Protein AF-A0A2T6ZNY3-F1 (afdb_monomer_lite)

Sequence (206 aa):
MSTTGPEKNHREQTNKSTMENLADSHSFLLPEEFFESFHQGKFTSSTRVTYFPEDNDPSNPVITTGVFLRLSTDNSGEPEPLMLIQFVRPKVWRIRFDPNSTDPDDYDDYNSRTIISDTLTNLRDILDKVEGIRWETEFIVGSEKDQFYTIRSVLYDNDGESQKRTTISELLIYKEFFKIQVLLISDNTTTFSLSFRVFAASKSLE

Foldseek 3Di:
DDDDDDDDDPPPPPVVPPPPPPPPPDPDDDPVNVVVCVVVVVFFFQFFKAFDVVLQPPVAPQNQFWGKIFRHTPPPPDQTWIKIWGALDQVRIDIDTDRPHRHSVVDHQADPPPVQHRGSSVVSVVVCVVVVWDKGKDWAPDDPPDQWTKIWIWTFDPPPPDRDIDTQKMWTAGGGQTKIWIFGDDPPDDTDTDIDGDTDDDDPDD

pLDDT: mean 73.97, std 20.85, range [31.36, 97.19]

Organism: Tuber borchii (NCBI:txid42251)

Secondary structure (DSSP, 8-state):
----PPP--SSSSSSSSSSSS---S--PPPHHHHHHHHHTT------EEE--GGG--TTSGGGGGEEEEEEE-S-TTSPPPEEEEEEEETTEEEEEE-TT--SGGG---B-S-TTT-SBHHHHHHHHHHHHT-EEEEEEE---TT-SEEEEEEEEE---TT---EEEEEEEEEESBS--EEEEE--SSS--EEEEE----------

Radius of gyration: 24.49 Å; chains: 1; bounding box: 42×87×66 Å

Structure (mmCIF, N/CA/C/O backbone):
data_AF-A0A2T6ZNY3-F1
#
_entry.id   AF-A0A2T6ZNY3-F1
#
loop_
_atom_site.group_PDB
_atom_site.id
_atom_site.type_symbol
_atom_site.label_atom_id
_atom_site.label_alt_id
_atom_site.label_comp_id
_atom_site.label_asym_id
_atom_site.label_entity_id
_atom_site.label_seq_id
_atom_site.pdbx_PDB_ins_code
_atom_site.Cartn_x
_atom_site.Cartn_y
_atom_site.Cartn_z
_atom_site.occupancy
_atom_site.B_iso_or_equiv
_atom_site.auth_seq_id
_atom_site.auth_comp_id
_atom_site.auth_asym_id
_atom_site.auth_atom_id
_atom_site.pdbx_PDB_model_num
ATOM 1 N N . MET A 1 1 ? 5.798 -74.449 -42.031 1.00 35.94 1 MET A N 1
ATOM 2 C CA . MET A 1 1 ? 6.602 -73.249 -41.713 1.00 35.94 1 MET A CA 1
ATOM 3 C C . MET A 1 1 ? 5.841 -72.071 -42.301 1.00 35.94 1 MET A C 1
ATOM 5 O O . MET A 1 1 ? 5.697 -72.036 -43.510 1.00 35.94 1 MET A O 1
ATOM 9 N N . SER A 1 2 ? 4.991 -71.425 -41.494 1.00 33.41 2 SER A N 1
ATOM 10 C CA . SER A 1 2 ? 5.275 -70.153 -40.782 1.00 33.41 2 SER A CA 1
ATOM 11 C C . SER A 1 2 ? 5.274 -68.963 -41.752 1.00 33.41 2 SER A C 1
ATOM 13 O O . SER A 1 2 ? 5.944 -69.041 -42.767 1.00 33.41 2 SER A O 1
ATOM 15 N N . THR A 1 3 ? 4.586 -67.839 -41.548 1.00 34.41 3 THR A N 1
ATOM 16 C CA . THR A 1 3 ? 3.855 -67.295 -40.389 1.00 34.41 3 THR A CA 1
ATOM 17 C C . THR A 1 3 ? 3.106 -66.037 -40.862 1.00 34.41 3 THR A C 1
ATOM 19 O O . THR A 1 3 ? 3.643 -65.280 -41.662 1.00 34.41 3 THR A O 1
ATOM 22 N N . THR A 1 4 ? 1.884 -65.847 -40.355 1.00 38.56 4 THR A N 1
ATOM 23 C CA . THR A 1 4 ? 1.266 -64.581 -39.892 1.00 38.56 4 THR A CA 1
ATOM 24 C C . THR A 1 4 ? 1.871 -63.239 -40.338 1.00 38.56 4 THR A C 1
ATOM 26 O O . THR A 1 4 ? 2.987 -62.897 -39.950 1.00 38.56 4 THR A O 1
ATOM 29 N N . GLY A 1 5 ? 1.064 -62.422 -41.025 1.00 37.41 5 GLY A N 1
ATOM 30 C CA . GLY A 1 5 ? 1.285 -60.977 -41.164 1.00 37.41 5 GLY A CA 1
ATOM 31 C C . GLY A 1 5 ? 0.810 -60.206 -39.920 1.00 37.41 5 GLY A C 1
ATOM 32 O O . GLY A 1 5 ? -0.160 -60.639 -39.292 1.00 37.41 5 GLY A O 1
ATOM 33 N N . PRO A 1 6 ? 1.454 -59.085 -39.542 1.00 44.06 6 PRO A N 1
ATOM 34 C CA . PRO A 1 6 ? 0.988 -58.263 -38.440 1.00 44.06 6 PRO A CA 1
ATOM 35 C C . PRO A 1 6 ? 0.138 -57.084 -38.930 1.00 44.06 6 PRO A C 1
ATOM 37 O O . PRO A 1 6 ? 0.588 -56.183 -39.634 1.00 44.06 6 PRO A O 1
ATOM 40 N N . GLU A 1 7 ? -1.106 -57.110 -38.472 1.00 40.94 7 GLU A N 1
ATOM 41 C CA . GLU A 1 7 ? -1.894 -55.965 -38.023 1.00 40.94 7 GLU A CA 1
ATOM 42 C C . GLU A 1 7 ? -1.097 -55.149 -36.982 1.00 40.94 7 GLU A C 1
ATOM 44 O O . GLU A 1 7 ? -0.566 -55.758 -36.049 1.00 40.94 7 GLU A O 1
ATOM 49 N N . LYS A 1 8 ? -1.038 -53.809 -37.114 1.00 39.19 8 LYS A N 1
ATOM 50 C CA . LYS A 1 8 ? -1.108 -52.783 -36.036 1.00 39.19 8 LYS A CA 1
ATOM 51 C C . LYS A 1 8 ? -0.499 -51.430 -36.453 1.00 39.19 8 LYS A C 1
ATOM 53 O O . LYS A 1 8 ? 0.440 -51.375 -37.234 1.00 39.19 8 LYS A O 1
ATOM 58 N N . ASN A 1 9 ? -1.017 -50.369 -35.823 1.00 39.41 9 ASN A N 1
ATOM 59 C CA . ASN A 1 9 ? -0.476 -48.998 -35.708 1.00 39.41 9 ASN A CA 1
ATOM 60 C C . ASN A 1 9 ? -1.007 -47.897 -36.644 1.00 39.41 9 ASN A C 1
ATOM 62 O O . ASN A 1 9 ? -0.250 -47.073 -37.146 1.00 39.41 9 ASN A O 1
ATOM 66 N N . HIS A 1 10 ? -2.334 -47.773 -36.754 1.00 39.31 10 HIS A N 1
ATOM 67 C CA . HIS A 1 10 ? -2.970 -46.526 -37.222 1.00 39.31 10 HIS A CA 1
ATOM 68 C C . HIS A 1 10 ? -3.878 -45.837 -36.190 1.00 39.31 10 HIS A C 1
ATOM 70 O O . HIS A 1 10 ? -4.653 -44.952 -36.536 1.00 39.31 10 HIS A O 1
ATOM 76 N N . ARG A 1 11 ? -3.765 -46.194 -34.902 1.00 40.34 11 ARG A N 1
ATOM 77 C CA . ARG A 1 11 ? -4.626 -45.643 -33.836 1.00 40.34 11 ARG A CA 1
ATOM 78 C C . ARG A 1 11 ? -3.893 -44.975 -32.666 1.00 40.34 11 ARG A C 1
ATOM 80 O O . ARG A 1 11 ? -4.538 -44.604 -31.696 1.00 40.34 11 ARG A O 1
ATOM 87 N N . GLU A 1 12 ? -2.575 -44.788 -32.766 1.00 35.62 12 GLU A N 1
ATOM 88 C CA . GLU A 1 12 ? -1.745 -44.185 -31.702 1.00 35.62 12 GLU A CA 1
ATOM 89 C C . GLU A 1 12 ? -1.181 -42.793 -32.034 1.00 35.62 12 GLU A C 1
ATOM 91 O O . GLU A 1 12 ? -0.568 -42.162 -31.179 1.00 35.62 12 GLU A O 1
ATOM 96 N N . GLN A 1 13 ? -1.414 -42.263 -33.239 1.00 34.31 13 GLN A N 1
ATOM 97 C CA . GLN A 1 13 ? -0.938 -40.919 -33.608 1.00 34.31 13 GLN A CA 1
ATOM 98 C C . GLN A 1 13 ? -1.968 -39.804 -33.387 1.00 34.31 13 GLN A C 1
ATOM 100 O O . GLN A 1 13 ? -1.603 -38.635 -33.383 1.00 34.31 13 GLN A O 1
ATOM 105 N N . THR A 1 14 ? -3.235 -40.132 -33.133 1.00 34.44 14 THR A N 1
ATOM 106 C CA . THR A 1 14 ? -4.308 -39.125 -33.044 1.00 34.44 14 THR A CA 1
ATOM 107 C C . THR A 1 14 ? -4.554 -38.583 -31.633 1.00 34.44 14 THR A C 1
ATOM 109 O O . THR A 1 14 ? -5.264 -37.598 -31.494 1.00 34.44 14 THR A O 1
ATOM 112 N N . ASN A 1 15 ? -3.928 -39.158 -30.597 1.00 34.62 15 ASN A N 1
ATOM 113 C CA . ASN A 1 15 ? -4.070 -38.689 -29.207 1.00 34.62 15 ASN A CA 1
ATOM 114 C C . ASN A 1 15 ? -2.842 -37.934 -28.674 1.00 34.62 15 ASN A C 1
ATOM 116 O O . ASN A 1 15 ? -2.859 -37.472 -27.538 1.00 34.62 15 ASN A O 1
ATOM 120 N N . LYS A 1 16 ? -1.778 -37.789 -29.477 1.00 34.66 16 LYS A N 1
ATOM 121 C CA . LYS A 1 16 ? -0.567 -37.045 -29.087 1.00 34.66 16 LYS A CA 1
ATOM 122 C C . LYS A 1 16 ? -0.605 -35.562 -29.483 1.00 34.66 16 LYS A C 1
ATOM 124 O O . LYS A 1 16 ? 0.191 -34.787 -28.982 1.00 34.66 16 LYS A O 1
ATOM 129 N N . SER A 1 17 ? -1.547 -35.174 -30.345 1.00 37.28 17 SER A N 1
ATOM 130 C CA . SER A 1 17 ? -1.644 -33.827 -30.934 1.00 37.28 17 SER A CA 1
ATOM 131 C C . SER A 1 17 ? -2.543 -32.855 -30.153 1.00 37.28 17 SER A C 1
ATOM 133 O O . SER A 1 17 ? -2.672 -31.702 -30.552 1.00 37.28 17 SER A O 1
ATOM 135 N N . THR A 1 18 ? -3.200 -33.289 -29.075 1.00 37.25 18 THR A N 1
ATOM 136 C CA . THR A 1 18 ? -4.206 -32.465 -28.367 1.00 37.25 18 THR A CA 1
ATOM 137 C C . THR A 1 18 ? -3.811 -32.142 -26.922 1.00 37.25 18 THR A C 1
ATOM 139 O O . THR A 1 18 ? -4.627 -31.639 -26.159 1.00 37.25 18 THR A O 1
ATOM 142 N N . MET A 1 19 ? -2.556 -32.400 -26.541 1.00 32.12 19 MET A N 1
ATOM 143 C CA . MET A 1 19 ? -2.005 -32.074 -25.215 1.00 32.12 19 MET A CA 1
ATOM 144 C C . MET A 1 19 ? -0.826 -31.085 -25.266 1.00 32.12 19 MET A C 1
ATOM 146 O O . MET A 1 19 ? -0.117 -30.938 -24.280 1.00 32.12 19 MET A O 1
ATOM 150 N N . GLU A 1 20 ? -0.618 -30.384 -26.385 1.00 38.69 20 GLU A N 1
ATOM 151 C CA . GLU A 1 20 ? 0.463 -29.388 -26.522 1.00 38.69 20 GLU A CA 1
ATOM 152 C C . GLU A 1 20 ? 0.033 -27.933 -26.259 1.00 38.69 20 GLU A C 1
ATOM 154 O O . GLU A 1 20 ? 0.871 -27.047 -26.313 1.00 38.69 20 GLU A O 1
ATOM 159 N N . ASN A 1 21 ? -1.229 -27.655 -25.913 1.00 42.06 21 ASN A N 1
ATOM 160 C CA . ASN A 1 21 ? -1.702 -26.271 -25.703 1.00 42.06 21 ASN A CA 1
ATOM 161 C C . ASN A 1 21 ? -2.446 -26.045 -24.379 1.00 42.06 21 ASN A C 1
ATOM 163 O O . ASN A 1 21 ? -3.340 -25.212 -24.284 1.00 42.06 21 ASN A O 1
ATOM 167 N N . LEU A 1 22 ? -2.053 -26.778 -23.341 1.00 39.84 22 LEU A N 1
ATOM 168 C CA . LEU A 1 22 ? -2.323 -26.410 -21.947 1.00 39.84 22 LEU A CA 1
ATOM 169 C C . LEU A 1 22 ? -0.988 -26.259 -21.210 1.00 39.84 22 LEU A C 1
ATOM 171 O O . LEU A 1 22 ? -0.820 -26.743 -20.094 1.00 39.84 22 LEU A O 1
ATOM 175 N N . ALA A 1 23 ? -0.007 -25.636 -21.871 1.00 41.78 23 ALA A N 1
ATOM 176 C CA . ALA A 1 23 ? 1.139 -25.098 -21.163 1.00 41.78 23 ALA A CA 1
ATOM 177 C C . ALA A 1 23 ? 0.587 -24.028 -20.222 1.00 41.78 23 ALA A C 1
ATOM 179 O O . ALA A 1 23 ? 0.090 -22.995 -20.671 1.00 41.78 23 ALA A O 1
ATOM 180 N N . ASP A 1 24 ? 0.596 -24.334 -18.929 1.00 37.94 24 ASP A N 1
ATOM 181 C CA . ASP A 1 24 ? 0.346 -23.356 -17.888 1.00 37.94 24 ASP A CA 1
ATOM 182 C C . ASP A 1 24 ? 1.301 -22.185 -18.152 1.00 37.94 24 ASP A C 1
ATOM 184 O O . ASP A 1 24 ? 2.526 -22.342 -18.096 1.00 37.94 24 ASP A O 1
ATOM 188 N N . SER A 1 25 ? 0.756 -21.030 -18.548 1.00 44.84 25 SER A N 1
ATOM 189 C CA . SER A 1 25 ? 1.560 -19.852 -18.898 1.00 44.84 25 SER A CA 1
ATOM 190 C C . SER A 1 25 ? 2.354 -19.327 -17.698 1.00 44.84 25 SER A C 1
ATOM 192 O O . SER A 1 25 ? 3.214 -18.464 -17.846 1.00 44.84 25 SER A O 1
ATOM 194 N N . HIS A 1 26 ? 2.101 -19.892 -16.516 1.00 42.88 26 HIS A N 1
ATOM 195 C CA . HIS A 1 26 ? 2.742 -19.591 -15.254 1.00 42.88 26 HIS A CA 1
ATOM 196 C C . HIS A 1 26 ? 3.709 -20.727 -14.903 1.00 42.88 26 HIS A C 1
ATOM 198 O O . HIS A 1 26 ? 3.496 -21.524 -13.991 1.00 42.88 26 HIS A O 1
ATOM 204 N N . SER A 1 27 ? 4.804 -20.825 -15.657 1.00 50.34 27 SER A N 1
ATOM 205 C CA . SER A 1 27 ? 5.912 -21.708 -15.289 1.00 50.34 27 SER A CA 1
ATOM 206 C C . SER A 1 27 ? 6.626 -21.130 -14.066 1.00 50.34 27 SER A C 1
ATOM 208 O O . SER A 1 27 ? 7.398 -20.179 -14.183 1.00 50.34 27 SER A O 1
ATOM 210 N N . PHE A 1 28 ? 6.367 -21.684 -12.882 1.00 50.16 28 PHE A N 1
ATOM 211 C CA . PHE A 1 28 ? 7.158 -21.359 -11.697 1.00 50.16 28 PHE A CA 1
ATOM 212 C C . PHE A 1 28 ? 8.593 -21.838 -11.915 1.00 50.16 28 PHE A C 1
ATOM 214 O O . PHE A 1 28 ? 8.823 -23.031 -12.109 1.00 50.16 28 PHE A O 1
ATOM 221 N N . LEU A 1 29 ? 9.550 -20.909 -11.884 1.00 58.25 29 LEU A N 1
ATOM 222 C CA . LEU A 1 29 ? 10.967 -21.260 -11.872 1.00 58.25 29 LEU A CA 1
ATOM 223 C C . LEU A 1 29 ? 11.266 -22.051 -10.603 1.00 58.25 29 LEU A C 1
ATOM 225 O O . LEU A 1 29 ? 10.876 -21.645 -9.501 1.00 58.25 29 LEU A O 1
ATOM 229 N N . LEU A 1 30 ? 11.989 -23.158 -10.749 1.00 70.56 30 LEU A N 1
ATOM 230 C CA . LEU A 1 30 ? 12.543 -23.834 -9.584 1.00 70.56 30 L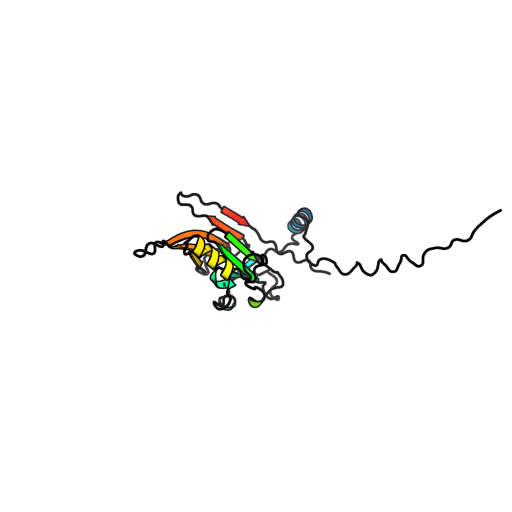EU A CA 1
ATOM 231 C C . LEU A 1 30 ? 13.542 -22.895 -8.885 1.00 70.56 30 LEU A C 1
ATOM 233 O O . LEU A 1 30 ? 14.194 -22.086 -9.557 1.00 70.56 30 LEU A O 1
ATOM 237 N N . PRO A 1 31 ? 13.700 -22.974 -7.549 1.00 64.19 31 PRO A N 1
ATOM 238 C CA . PRO A 1 31 ? 14.670 -22.153 -6.830 1.00 64.19 31 PRO A CA 1
ATOM 239 C C . PRO A 1 31 ? 16.073 -22.223 -7.441 1.00 64.19 31 PRO A C 1
ATOM 241 O O . PRO A 1 31 ? 16.754 -21.208 -7.540 1.00 64.19 31 PRO A O 1
ATOM 244 N N . GLU A 1 32 ? 16.492 -23.399 -7.900 1.00 70.31 32 GLU A N 1
ATOM 245 C CA . GLU A 1 32 ? 17.792 -23.629 -8.524 1.00 70.31 32 GLU A CA 1
ATOM 246 C C . GLU A 1 32 ? 17.924 -22.865 -9.846 1.00 70.31 32 GLU A C 1
ATOM 248 O O . GLU A 1 32 ? 18.910 -22.162 -10.046 1.00 70.31 32 GLU A O 1
ATOM 253 N N . GLU A 1 33 ? 16.904 -22.916 -10.706 1.00 69.94 33 GLU A N 1
ATOM 254 C CA . GLU A 1 33 ? 16.8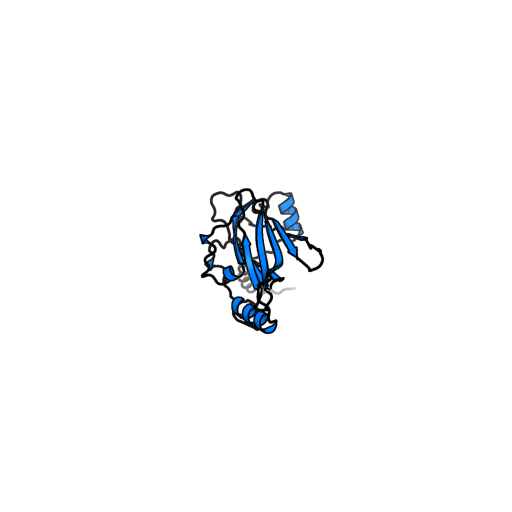62 -22.175 -11.976 1.00 69.94 33 GLU A CA 1
ATOM 255 C C . GLU A 1 33 ? 16.858 -20.661 -11.737 1.00 69.94 33 GLU A C 1
ATOM 257 O O . GLU A 1 33 ? 17.521 -19.893 -12.443 1.00 69.94 33 GLU A O 1
ATOM 262 N N . PHE A 1 34 ? 16.147 -20.219 -10.697 1.00 68.88 34 PHE A N 1
ATOM 263 C CA . PHE A 1 34 ? 16.177 -18.835 -10.254 1.00 68.88 34 PHE A CA 1
ATOM 264 C C . PHE A 1 34 ? 17.588 -18.426 -9.814 1.00 68.88 34 PHE A C 1
ATOM 266 O O . PHE A 1 34 ? 18.129 -17.450 -10.331 1.00 68.88 34 PHE A O 1
ATOM 273 N N . PHE A 1 35 ? 18.225 -19.167 -8.904 1.00 68.81 35 PHE A N 1
ATOM 274 C CA . PHE A 1 35 ? 19.559 -18.809 -8.429 1.00 68.81 35 PHE A CA 1
ATOM 275 C C . PHE A 1 35 ? 20.605 -18.907 -9.542 1.00 68.81 35 PHE A C 1
ATOM 277 O O . PHE A 1 35 ? 21.475 -18.045 -9.618 1.00 68.81 35 PHE A O 1
ATOM 284 N N . GLU A 1 36 ? 20.533 -19.889 -10.437 1.00 75.00 36 GLU A N 1
ATOM 285 C CA . GLU A 1 36 ? 21.430 -19.976 -11.593 1.00 75.00 36 GLU A CA 1
ATOM 286 C C . GLU A 1 36 ? 21.260 -18.784 -12.538 1.00 75.00 36 GLU A C 1
ATOM 288 O O . GLU A 1 36 ? 22.248 -18.140 -12.894 1.00 75.00 36 GLU A O 1
ATOM 293 N N . SER A 1 37 ? 20.024 -18.437 -12.906 1.00 65.56 37 SER A N 1
ATOM 294 C CA . SER A 1 37 ? 19.749 -17.275 -13.763 1.00 65.56 37 SER A CA 1
ATOM 295 C C . SER A 1 37 ? 20.155 -15.950 -13.105 1.00 65.56 37 SER A C 1
ATOM 297 O O . SER A 1 37 ? 20.695 -15.069 -13.781 1.00 65.56 37 SER A O 1
ATOM 299 N N . PHE A 1 38 ? 19.988 -15.836 -11.784 1.00 63.91 38 PHE A N 1
ATOM 300 C CA . PHE A 1 38 ? 20.442 -14.704 -10.981 1.00 63.91 38 PHE A CA 1
ATOM 301 C C . PHE A 1 38 ? 21.972 -14.569 -10.991 1.00 63.91 38 PHE A C 1
ATOM 303 O O . PHE A 1 38 ? 22.485 -13.493 -11.294 1.00 63.91 38 PHE A O 1
ATOM 310 N N . HIS A 1 39 ? 22.722 -15.650 -10.739 1.00 72.12 39 HIS A N 1
ATOM 311 C CA . HIS A 1 39 ? 24.192 -15.626 -10.799 1.00 72.12 39 HIS A CA 1
ATOM 312 C C . HIS A 1 39 ? 24.722 -15.354 -12.214 1.00 72.12 39 HIS A C 1
ATOM 314 O O . HIS A 1 39 ? 25.799 -14.781 -12.368 1.00 72.12 39 HIS A O 1
ATOM 320 N N . GLN A 1 40 ? 23.966 -15.736 -13.246 1.00 72.94 40 GLN A N 1
ATOM 321 C CA . GLN A 1 40 ? 24.277 -15.439 -14.646 1.00 72.94 40 GLN A CA 1
ATOM 322 C C . GLN A 1 40 ? 23.945 -13.991 -15.048 1.00 72.94 40 GLN A C 1
ATOM 324 O O . GLN A 1 40 ? 24.203 -13.615 -16.189 1.00 72.94 40 GLN A O 1
ATOM 329 N N . GLY A 1 41 ? 23.360 -13.184 -14.153 1.00 63.62 41 GLY A N 1
ATOM 330 C CA . GLY A 1 41 ? 22.970 -11.801 -14.442 1.00 63.62 41 GLY A CA 1
ATOM 331 C C . GLY A 1 41 ? 21.826 -11.675 -15.451 1.00 63.62 41 GLY A C 1
ATOM 332 O O . GLY A 1 41 ? 21.583 -10.589 -15.962 1.00 63.62 41 GLY A O 1
ATOM 333 N N . LYS A 1 42 ? 21.113 -12.771 -15.743 1.00 62.78 42 LYS A N 1
ATOM 334 C CA . LYS A 1 42 ? 19.948 -12.778 -16.646 1.00 62.78 42 LYS A CA 1
ATOM 335 C C . LYS A 1 42 ? 18.694 -12.212 -15.988 1.00 62.78 42 LYS A C 1
ATOM 337 O O . LYS A 1 42 ? 17.681 -12.025 -16.650 1.00 62.78 42 LYS A O 1
ATOM 342 N N . PHE A 1 43 ? 18.760 -11.980 -14.682 1.00 58.81 43 PHE A N 1
ATOM 343 C CA . PHE A 1 43 ? 17.665 -11.456 -13.901 1.00 58.81 43 PHE A CA 1
ATOM 344 C C . PHE A 1 43 ? 17.821 -9.954 -13.692 1.00 58.81 43 PHE A C 1
ATOM 346 O O . PHE A 1 43 ? 18.725 -9.514 -12.981 1.00 58.81 43 PHE A O 1
ATOM 353 N N . THR A 1 44 ? 16.909 -9.168 -14.250 1.00 56.62 44 THR A N 1
ATOM 354 C CA . THR A 1 44 ? 16.798 -7.744 -13.936 1.00 56.62 44 THR A CA 1
ATOM 355 C C . THR A 1 44 ? 15.793 -7.580 -12.802 1.00 56.62 44 THR A C 1
ATOM 357 O O . THR A 1 44 ? 14.598 -7.799 -12.990 1.00 56.62 44 THR A O 1
ATOM 360 N N . SER A 1 45 ? 16.249 -7.226 -11.598 1.00 60.34 45 SER A N 1
ATOM 361 C CA . SER A 1 45 ? 15.313 -6.701 -10.598 1.00 60.34 45 SER A CA 1
ATOM 362 C C . SER A 1 45 ? 14.829 -5.333 -11.054 1.00 60.34 45 SER A C 1
ATOM 364 O O . SER A 1 45 ? 15.597 -4.608 -11.687 1.00 60.34 45 SER A O 1
ATOM 366 N N . SER A 1 46 ? 13.620 -4.943 -10.661 1.00 64.75 46 SER A N 1
ATOM 367 C CA . SER A 1 46 ? 13.192 -3.553 -10.793 1.00 64.75 46 SER A CA 1
ATOM 368 C C . SER A 1 46 ? 14.241 -2.654 -10.155 1.00 64.75 46 SER A C 1
ATOM 370 O O . SER A 1 46 ? 14.597 -2.817 -8.980 1.00 64.75 46 SER A O 1
ATOM 372 N N . THR A 1 47 ? 14.803 -1.766 -10.962 1.00 72.50 47 THR A N 1
ATOM 373 C CA . THR A 1 47 ? 15.863 -0.869 -10.516 1.00 72.50 47 THR A CA 1
ATOM 374 C C . THR A 1 47 ? 15.271 0.253 -9.688 1.00 72.50 47 THR A C 1
ATOM 376 O O . THR A 1 47 ? 15.884 0.660 -8.699 1.00 72.50 47 THR A O 1
ATOM 379 N N . ARG A 1 48 ? 14.023 0.630 -9.998 1.00 87.19 48 ARG A N 1
ATOM 380 C CA . ARG A 1 48 ? 13.329 1.739 -9.363 1.00 87.19 48 ARG A CA 1
ATOM 381 C C . ARG A 1 48 ? 11.850 1.459 -9.098 1.00 87.19 48 ARG A C 1
ATOM 383 O O . ARG A 1 48 ? 11.200 0.704 -9.817 1.00 87.19 48 ARG A O 1
ATOM 390 N N . VAL A 1 49 ? 11.339 2.093 -8.050 1.00 91.00 49 VAL A N 1
ATOM 391 C CA . VAL A 1 49 ? 9.922 2.174 -7.699 1.00 91.00 49 VAL A CA 1
ATOM 392 C C . VAL A 1 49 ? 9.483 3.618 -7.813 1.00 91.00 49 VAL A C 1
ATOM 394 O O . VAL A 1 49 ? 10.094 4.508 -7.217 1.00 91.00 49 VAL A O 1
ATOM 397 N N . THR A 1 50 ? 8.408 3.843 -8.547 1.00 92.69 50 THR A N 1
ATOM 398 C CA . THR A 1 50 ? 7.844 5.165 -8.801 1.00 92.69 50 THR A CA 1
ATOM 399 C C . THR A 1 50 ? 6.391 5.205 -8.340 1.00 92.69 50 THR A C 1
ATOM 401 O O . THR A 1 50 ? 5.668 4.209 -8.368 1.00 92.69 50 THR A O 1
ATOM 404 N N . TYR A 1 51 ? 5.972 6.367 -7.850 1.00 94.38 51 TYR A N 1
ATOM 405 C CA . TYR A 1 51 ? 4.594 6.630 -7.458 1.00 94.38 51 TYR A CA 1
ATOM 406 C C . TYR A 1 51 ? 4.005 7.673 -8.401 1.00 94.38 51 TYR A C 1
ATOM 408 O O . TYR A 1 51 ? 4.564 8.764 -8.530 1.00 94.38 51 TYR A O 1
ATOM 416 N N . PHE A 1 52 ? 2.869 7.340 -9.005 1.00 94.19 52 PHE A N 1
ATOM 417 C CA . PHE A 1 52 ? 2.084 8.241 -9.837 1.00 94.19 52 PHE A CA 1
ATOM 418 C C . PHE A 1 52 ? 0.717 8.451 -9.174 1.00 94.19 52 PHE A C 1
ATOM 420 O O . PHE A 1 52 ? -0.016 7.478 -8.960 1.00 94.19 52 PHE A O 1
ATOM 427 N N . PRO A 1 53 ? 0.362 9.692 -8.793 1.00 94.56 53 PRO A N 1
ATOM 428 C CA . PRO A 1 53 ? -0.944 9.991 -8.211 1.00 94.56 53 PRO A CA 1
ATOM 429 C C . PRO A 1 53 ? -2.117 9.583 -9.108 1.00 94.56 53 PRO A C 1
ATOM 431 O O . PRO A 1 53 ? -3.177 9.238 -8.599 1.00 94.56 53 PRO A O 1
ATOM 434 N N . GLU A 1 54 ? -1.922 9.612 -10.425 1.00 94.75 54 GLU A N 1
ATOM 435 C CA . GLU A 1 54 ? -2.938 9.303 -11.431 1.00 94.75 54 GLU A CA 1
ATOM 436 C C . GLU A 1 54 ? -3.368 7.834 -11.388 1.00 94.75 54 GLU A C 1
ATOM 438 O O . GLU A 1 54 ? -4.531 7.537 -11.640 1.00 94.75 54 GLU A O 1
ATOM 443 N N . ASP A 1 55 ? -2.460 6.933 -11.002 1.00 94.81 55 ASP A N 1
ATOM 444 C CA . ASP A 1 55 ? -2.769 5.510 -10.839 1.00 94.81 55 ASP A CA 1
ATOM 445 C C . ASP A 1 55 ? -3.619 5.244 -9.584 1.00 94.81 55 ASP A C 1
ATOM 447 O O . ASP A 1 55 ? -4.208 4.179 -9.436 1.00 94.81 55 ASP A O 1
ATOM 451 N N . ASN A 1 56 ? -3.670 6.197 -8.649 1.00 95.44 56 ASN A N 1
ATOM 452 C CA . ASN A 1 56 ? -4.226 6.026 -7.310 1.00 95.44 56 ASN A CA 1
ATOM 453 C C . ASN A 1 56 ? -5.537 6.805 -7.127 1.00 95.44 56 ASN A C 1
ATOM 455 O O . ASN A 1 56 ? -5.715 7.516 -6.135 1.00 95.44 56 ASN A O 1
ATOM 459 N N . ASP A 1 57 ? -6.460 6.668 -8.083 1.00 93.00 57 ASP A N 1
ATOM 460 C CA . ASP A 1 57 ? -7.792 7.271 -7.995 1.00 93.00 57 ASP A CA 1
ATOM 461 C C . ASP A 1 57 ? -8.546 6.750 -6.749 1.00 93.00 57 ASP A C 1
ATOM 463 O O . ASP A 1 57 ? -8.783 5.543 -6.630 1.00 93.00 57 ASP A O 1
ATOM 467 N N . PRO A 1 58 ? -8.982 7.634 -5.829 1.00 89.81 58 PRO A N 1
ATOM 468 C CA . PRO A 1 58 ? -9.799 7.256 -4.676 1.00 89.81 58 PRO A CA 1
ATOM 469 C C . PRO A 1 58 ? -11.124 6.560 -5.019 1.00 89.81 58 PRO A C 1
ATOM 471 O O . PRO A 1 58 ? -11.741 5.975 -4.128 1.00 89.81 58 PRO A O 1
ATOM 474 N N . SER A 1 59 ? -11.595 6.647 -6.269 1.00 90.00 59 SER A N 1
ATOM 475 C CA . SER A 1 59 ? -12.775 5.914 -6.734 1.00 90.00 59 SER A CA 1
ATOM 476 C C . SER A 1 59 ? -12.538 4.400 -6.822 1.00 90.00 59 SER A C 1
ATOM 478 O O . SER A 1 59 ? -13.489 3.629 -6.661 1.00 90.00 59 SER A O 1
ATOM 480 N N . ASN A 1 60 ? -11.284 3.962 -6.997 1.00 89.50 60 ASN A N 1
ATOM 481 C CA . ASN A 1 60 ? -10.932 2.550 -7.008 1.00 89.50 60 ASN A CA 1
ATOM 482 C C . ASN A 1 60 ? -10.912 2.002 -5.562 1.00 89.50 60 ASN A C 1
ATOM 484 O O . ASN A 1 60 ? -10.087 2.421 -4.740 1.00 89.50 60 ASN A O 1
ATOM 488 N N . PRO A 1 61 ? -11.781 1.033 -5.213 1.00 89.94 61 PRO A N 1
ATOM 489 C CA . PRO A 1 61 ? -11.899 0.516 -3.849 1.00 89.94 61 PRO A CA 1
ATOM 490 C C . PRO A 1 61 ? -10.597 -0.073 -3.289 1.00 89.94 61 PRO A C 1
ATOM 492 O O . PRO A 1 61 ? -10.381 -0.020 -2.073 1.00 89.94 61 PRO A O 1
ATOM 495 N N . VAL A 1 62 ? -9.696 -0.583 -4.138 1.00 91.00 62 VAL A N 1
ATOM 496 C CA . VAL A 1 62 ? -8.431 -1.169 -3.666 1.00 91.00 62 VAL A CA 1
ATOM 497 C C . VAL A 1 62 ? -7.476 -0.117 -3.088 1.00 91.00 62 VAL A C 1
ATOM 499 O O . VAL A 1 62 ? -6.676 -0.441 -2.208 1.00 91.00 62 VAL A O 1
ATOM 502 N N . ILE A 1 63 ? -7.620 1.150 -3.498 1.00 94.19 63 ILE A N 1
ATOM 503 C CA . ILE A 1 63 ? -6.822 2.290 -3.020 1.00 94.19 63 ILE A CA 1
ATOM 504 C C . ILE A 1 63 ? -7.212 2.718 -1.608 1.00 94.19 63 ILE A C 1
ATOM 506 O O . ILE A 1 63 ? -6.384 3.233 -0.865 1.00 94.19 63 ILE A O 1
ATOM 510 N N . THR A 1 64 ? -8.434 2.414 -1.159 1.00 92.06 64 THR A N 1
ATOM 511 C CA . THR A 1 64 ? -8.888 2.772 0.201 1.00 92.06 64 THR A CA 1
ATOM 512 C C . THR A 1 64 ? -7.982 2.238 1.312 1.00 92.06 64 THR A C 1
ATOM 514 O O . THR A 1 64 ? -7.964 2.777 2.415 1.00 92.06 64 THR A O 1
ATOM 517 N N . THR A 1 65 ? -7.260 1.154 1.028 1.00 93.69 65 THR A N 1
ATOM 518 C CA . THR A 1 65 ? -6.337 0.482 1.951 1.00 93.69 65 THR A CA 1
ATOM 519 C C . THR A 1 65 ? -5.005 0.139 1.297 1.00 93.69 65 THR A C 1
ATOM 521 O O . THR A 1 65 ? -4.234 -0.667 1.825 1.00 93.69 65 THR A O 1
ATOM 524 N N . GLY A 1 66 ? -4.731 0.698 0.125 1.00 95.06 66 GLY A N 1
ATOM 525 C CA . GLY A 1 66 ? -3.600 0.299 -0.687 1.00 95.06 66 GLY A CA 1
ATOM 526 C C . GLY A 1 66 ? -3.041 1.433 -1.516 1.00 95.06 66 GLY A C 1
ATOM 527 O O . GLY A 1 66 ? -3.523 2.559 -1.483 1.00 95.06 66 GLY A O 1
ATOM 528 N N . VAL A 1 67 ? -1.975 1.113 -2.231 1.00 97.19 67 VAL A N 1
ATOM 529 C CA . VAL A 1 67 ? -1.286 2.039 -3.117 1.00 97.19 67 VAL A CA 1
ATOM 530 C C . VAL A 1 67 ? -0.728 1.272 -4.308 1.00 97.19 67 VAL A C 1
ATOM 532 O O . VAL A 1 67 ? -0.137 0.198 -4.141 1.00 97.19 67 VAL A O 1
ATOM 535 N N . PHE A 1 68 ? -0.913 1.831 -5.499 1.00 96.62 68 PHE A N 1
ATOM 536 C CA . PHE A 1 68 ? -0.203 1.417 -6.697 1.00 96.62 68 PHE A CA 1
ATOM 537 C C . PHE A 1 68 ? 1.147 2.106 -6.784 1.00 96.62 68 PHE A C 1
ATOM 539 O O . PHE A 1 68 ? 1.273 3.321 -6.608 1.00 96.62 68 PHE A O 1
ATOM 546 N N . LEU A 1 69 ? 2.150 1.301 -7.098 1.00 95.19 69 LEU A N 1
ATOM 547 C CA . LEU A 1 69 ? 3.505 1.725 -7.394 1.00 95.19 69 LEU A CA 1
ATOM 548 C C . LEU A 1 69 ? 3.921 1.085 -8.713 1.00 95.19 69 LEU A C 1
ATOM 550 O O . LEU A 1 69 ? 3.591 -0.073 -8.969 1.00 95.19 69 LEU A O 1
ATOM 554 N N . ARG A 1 70 ? 4.665 1.817 -9.535 1.00 92.88 70 ARG A N 1
ATOM 555 C CA . ARG A 1 70 ? 5.233 1.290 -10.773 1.00 92.88 70 ARG A CA 1
ATOM 556 C C . ARG A 1 70 ? 6.634 0.761 -10.524 1.00 92.88 70 ARG A C 1
ATOM 558 O O . ARG A 1 70 ? 7.395 1.305 -9.720 1.00 92.88 70 ARG A O 1
ATOM 565 N N . LEU A 1 71 ? 6.942 -0.349 -11.182 1.00 88.12 71 LEU A N 1
ATOM 566 C CA . LEU A 1 71 ? 8.227 -1.024 -11.087 1.00 88.12 71 LEU A CA 1
ATOM 567 C C . LEU A 1 71 ? 9.013 -0.808 -12.379 1.00 88.12 71 LEU A C 1
ATOM 569 O O . LEU A 1 71 ? 8.864 -1.558 -13.341 1.00 88.12 71 LEU A O 1
ATOM 573 N N . SER A 1 72 ? 9.880 0.202 -12.393 1.00 82.69 72 SER A N 1
ATOM 574 C CA . SER A 1 72 ? 10.734 0.486 -13.542 1.00 82.69 72 SER A CA 1
ATOM 575 C C . SER A 1 72 ? 11.828 -0.573 -13.684 1.00 82.69 72 SER A C 1
ATOM 577 O O . SER A 1 72 ? 12.452 -1.005 -12.706 1.00 82.69 72 SER A O 1
ATOM 579 N N . THR A 1 73 ? 12.107 -0.943 -14.930 1.00 70.69 73 THR A N 1
ATOM 580 C CA . THR A 1 73 ? 13.345 -1.628 -15.316 1.00 70.69 73 THR A CA 1
ATOM 581 C C . THR A 1 73 ? 14.161 -0.687 -16.197 1.00 70.69 73 THR A C 1
ATOM 583 O O . THR A 1 73 ? 13.622 0.273 -16.742 1.00 70.69 73 THR A O 1
ATOM 586 N N . ASP A 1 74 ? 15.456 -0.948 -16.368 1.00 67.12 74 ASP A N 1
ATOM 587 C CA . ASP A 1 74 ? 16.340 -0.085 -17.171 1.00 67.12 74 ASP A CA 1
ATOM 588 C C . ASP A 1 74 ? 15.980 -0.051 -18.677 1.00 67.12 74 ASP A C 1
ATOM 590 O O . ASP A 1 74 ? 16.599 0.678 -19.456 1.00 67.12 74 ASP A O 1
ATOM 594 N N . ASN A 1 75 ? 14.964 -0.812 -19.101 1.00 62.16 75 ASN A N 1
ATOM 595 C CA . ASN A 1 75 ? 14.452 -0.839 -20.466 1.00 62.16 75 ASN A CA 1
ATOM 596 C C . ASN A 1 75 ? 13.478 0.326 -20.703 1.00 62.16 75 ASN A C 1
ATOM 598 O O . ASN A 1 75 ? 12.278 0.236 -20.461 1.00 62.16 75 ASN A O 1
ATOM 602 N N . SER A 1 76 ? 14.015 1.427 -21.223 1.00 57.16 76 SER A N 1
ATOM 603 C CA . SER A 1 76 ? 13.377 2.744 -21.355 1.00 57.16 76 SER A CA 1
ATOM 604 C C . SER A 1 76 ? 12.272 2.888 -22.423 1.00 57.16 76 SER A C 1
ATOM 606 O O . SER A 1 76 ? 12.055 3.991 -22.927 1.00 57.16 76 SER A O 1
ATOM 608 N N . GLY A 1 77 ? 11.564 1.814 -22.787 1.00 65.50 77 GLY A N 1
ATOM 609 C CA . GLY A 1 77 ? 10.562 1.841 -23.867 1.00 65.50 77 GLY A CA 1
ATOM 610 C C . GLY A 1 77 ? 9.261 1.077 -23.617 1.00 65.50 77 GLY A C 1
ATOM 611 O O . GLY A 1 77 ? 8.324 1.242 -24.394 1.00 65.50 77 GLY A O 1
ATOM 612 N N . GLU A 1 78 ? 9.186 0.272 -22.559 1.00 72.25 78 GLU A N 1
ATOM 613 C CA . GLU A 1 78 ? 7.996 -0.511 -22.211 1.00 72.25 78 GLU A CA 1
ATOM 614 C C . GLU A 1 78 ? 7.202 0.210 -21.106 1.00 72.25 78 GLU A C 1
ATOM 616 O O . GLU A 1 78 ? 7.807 0.875 -20.257 1.00 72.25 78 GLU A O 1
ATOM 621 N N . PRO A 1 79 ? 5.862 0.112 -21.093 1.00 78.12 79 PRO A N 1
ATOM 622 C CA . PRO A 1 79 ? 5.064 0.631 -19.990 1.00 78.12 79 PRO A CA 1
ATOM 623 C C . PRO A 1 79 ? 5.447 -0.069 -18.679 1.00 78.12 79 PRO A C 1
ATOM 625 O O . PRO A 1 79 ? 5.566 -1.291 -18.615 1.00 78.12 79 PRO A O 1
ATOM 628 N N . GLU A 1 80 ? 5.664 0.717 -17.625 1.00 87.56 80 GLU A N 1
ATOM 629 C CA . GLU A 1 80 ? 6.112 0.180 -16.341 1.00 87.56 80 GLU A CA 1
ATOM 630 C C . GLU A 1 80 ? 4.969 -0.595 -15.666 1.00 87.56 80 GLU A C 1
ATOM 632 O O . GLU A 1 80 ? 3.886 -0.021 -15.477 1.00 87.56 80 GLU A O 1
ATOM 637 N N . PRO A 1 81 ? 5.188 -1.863 -15.273 1.00 88.69 81 PRO A N 1
ATOM 638 C CA . PRO A 1 81 ? 4.153 -2.669 -14.651 1.00 88.69 81 PRO A CA 1
ATOM 639 C C . PRO A 1 81 ? 3.772 -2.128 -13.273 1.00 88.69 81 PRO A C 1
ATOM 641 O O . PRO A 1 81 ? 4.607 -1.596 -12.529 1.00 88.69 81 PRO A O 1
ATOM 644 N N . LEU A 1 82 ? 2.499 -2.299 -12.927 1.00 91.62 82 LEU A N 1
ATOM 645 C CA . LEU A 1 82 ? 1.935 -1.892 -11.649 1.00 91.62 82 LEU A CA 1
ATOM 646 C C . LEU A 1 82 ? 2.112 -2.977 -10.593 1.00 91.62 82 LEU A C 1
ATOM 648 O O . LEU A 1 82 ? 1.974 -4.172 -10.845 1.00 91.62 82 LEU A O 1
ATOM 652 N N . MET A 1 83 ? 2.351 -2.534 -9.369 1.00 92.31 83 MET A N 1
ATOM 653 C CA . MET A 1 83 ? 2.336 -3.342 -8.164 1.00 92.31 83 MET A CA 1
ATOM 654 C C . MET A 1 83 ? 1.397 -2.687 -7.154 1.00 92.31 83 MET A C 1
ATOM 656 O O . MET A 1 83 ? 1.584 -1.531 -6.776 1.00 92.31 83 MET A O 1
ATOM 660 N N . LEU A 1 84 ? 0.425 -3.452 -6.662 1.00 94.19 84 LEU A N 1
ATOM 661 C CA . LEU A 1 84 ? -0.474 -3.034 -5.593 1.00 94.19 84 LEU A CA 1
ATOM 662 C C . LEU A 1 84 ? 0.025 -3.560 -4.251 1.00 94.19 84 LEU A C 1
ATOM 664 O O . LEU A 1 84 ? 0.127 -4.774 -4.048 1.00 94.19 84 LEU A O 1
ATOM 668 N N . ILE A 1 85 ? 0.252 -2.657 -3.302 1.00 94.50 85 ILE A N 1
ATOM 669 C CA . ILE A 1 85 ? 0.449 -3.000 -1.891 1.00 94.50 85 ILE A CA 1
ATOM 670 C C . ILE A 1 85 ? -0.811 -2.601 -1.143 1.00 94.50 85 ILE A C 1
ATOM 672 O O . ILE A 1 85 ? -1.195 -1.438 -1.176 1.00 94.50 85 ILE A O 1
ATOM 676 N N . GLN A 1 86 ? -1.450 -3.547 -0.458 1.00 94.25 86 GLN A N 1
ATOM 677 C CA . GLN A 1 86 ? -2.743 -3.309 0.180 1.00 94.25 86 GLN A CA 1
ATOM 678 C C . GLN A 1 86 ? -2.818 -3.957 1.560 1.00 94.25 86 GLN A C 1
ATOM 680 O O . GLN A 1 86 ? -2.517 -5.142 1.726 1.00 94.25 86 GLN A O 1
ATOM 685 N N . PHE A 1 87 ? -3.283 -3.202 2.549 1.00 93.50 87 PHE A N 1
ATOM 686 C CA . PHE A 1 87 ? -3.675 -3.736 3.842 1.00 93.50 87 PHE A CA 1
ATOM 687 C C . PHE A 1 87 ? -5.052 -4.390 3.767 1.00 93.50 87 PHE A C 1
ATOM 689 O O . PHE A 1 87 ? -6.043 -3.787 3.381 1.00 93.50 87 PHE A O 1
ATOM 696 N N . VAL A 1 88 ? -5.121 -5.639 4.206 1.00 90.94 88 VAL A N 1
ATOM 697 C CA . VAL A 1 88 ? -6.370 -6.383 4.387 1.00 90.94 88 VAL A CA 1
ATOM 698 C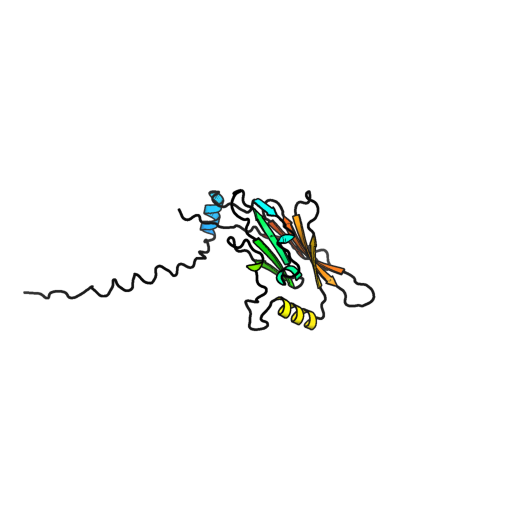 C . VAL A 1 88 ? -6.945 -6.130 5.785 1.00 90.94 88 VAL A C 1
ATOM 700 O O . VAL A 1 88 ? -8.155 -6.011 5.937 1.00 90.94 88 VAL A O 1
ATOM 703 N N . ARG A 1 89 ? -6.082 -6.042 6.806 1.00 91.50 89 ARG A N 1
ATOM 704 C CA . ARG A 1 89 ? -6.375 -5.698 8.215 1.00 91.50 89 ARG A CA 1
ATOM 705 C C . ARG A 1 89 ? -5.162 -4.942 8.794 1.00 91.50 89 ARG A C 1
ATOM 707 O O . ARG A 1 89 ? -4.093 -5.021 8.191 1.00 91.50 89 ARG A O 1
ATOM 714 N N . PRO A 1 90 ? -5.218 -4.331 9.996 1.00 91.69 90 PRO A N 1
ATOM 715 C CA . PRO A 1 90 ? -4.091 -3.554 10.543 1.00 91.69 90 PRO A CA 1
ATOM 716 C C . PRO A 1 90 ? -2.738 -4.280 10.636 1.00 91.69 90 PRO A C 1
ATOM 718 O O . PRO A 1 90 ? -1.694 -3.650 10.713 1.00 91.69 90 PRO A O 1
ATOM 721 N N . LYS A 1 91 ? -2.730 -5.616 10.680 1.00 90.19 91 LYS A N 1
ATOM 722 C CA . LYS A 1 91 ? -1.501 -6.432 10.733 1.00 90.19 91 LYS A CA 1
ATOM 723 C C . LYS A 1 91 ? -1.340 -7.357 9.528 1.00 90.19 91 LYS A C 1
ATOM 725 O O . LYS A 1 91 ? -0.389 -8.130 9.478 1.00 90.19 91 LYS A O 1
ATOM 730 N N . VAL A 1 92 ? -2.282 -7.319 8.589 1.00 89.62 92 VAL A N 1
ATOM 731 C CA . VAL A 1 92 ? -2.344 -8.238 7.452 1.00 89.62 92 VAL A CA 1
ATOM 732 C C . VAL A 1 92 ? -2.346 -7.409 6.187 1.00 89.62 92 VAL A C 1
ATOM 734 O O . VAL A 1 92 ? -3.259 -6.624 5.960 1.00 89.62 92 VAL A O 1
ATOM 737 N N . TRP A 1 93 ? -1.344 -7.607 5.351 1.00 91.25 93 TRP A N 1
ATOM 738 C CA . TRP A 1 93 ? -1.190 -6.921 4.077 1.00 91.25 93 TRP A CA 1
ATOM 739 C C . TRP A 1 93 ? -0.837 -7.937 2.997 1.00 91.25 93 TRP A C 1
ATOM 741 O O . TRP A 1 93 ? -0.441 -9.069 3.284 1.00 91.25 93 TRP A O 1
ATOM 751 N N . ARG A 1 94 ? -1.029 -7.538 1.746 1.00 88.94 94 ARG A N 1
ATOM 752 C CA . ARG A 1 94 ? -0.726 -8.334 0.563 1.00 88.94 94 ARG A CA 1
ATOM 753 C C . ARG A 1 94 ? -0.047 -7.472 -0.489 1.00 88.94 94 ARG A C 1
ATOM 755 O O . ARG A 1 94 ? -0.230 -6.257 -0.515 1.00 88.94 94 ARG A O 1
ATOM 762 N N . ILE A 1 95 ? 0.696 -8.137 -1.363 1.00 89.50 95 ILE A N 1
ATOM 763 C CA . ILE A 1 95 ? 1.230 -7.560 -2.593 1.00 89.50 95 ILE A CA 1
ATOM 764 C C . ILE A 1 95 ? 0.570 -8.312 -3.743 1.00 89.50 95 ILE A C 1
ATOM 766 O O . ILE A 1 95 ? 0.555 -9.544 -3.737 1.00 89.50 95 ILE A O 1
ATOM 770 N N . ARG A 1 96 ? 0.006 -7.581 -4.701 1.00 89.31 96 ARG A N 1
ATOM 771 C CA . ARG A 1 96 ? -0.416 -8.121 -5.996 1.00 89.31 96 ARG A CA 1
ATOM 772 C C . ARG A 1 96 ? 0.481 -7.505 -7.061 1.00 89.31 96 ARG A C 1
ATOM 774 O O . ARG A 1 96 ? 0.719 -6.300 -7.039 1.00 89.31 96 ARG A O 1
ATOM 781 N N . PHE A 1 97 ? 0.989 -8.342 -7.949 1.00 86.38 97 PHE A N 1
ATOM 782 C CA . PHE A 1 97 ? 1.851 -7.932 -9.044 1.00 86.38 97 PHE A CA 1
ATOM 783 C C . PHE A 1 97 ? 1.593 -8.853 -10.230 1.00 86.38 97 PHE A C 1
ATOM 785 O O . PHE A 1 97 ? 1.704 -10.073 -10.088 1.00 86.38 97 PHE A O 1
ATOM 792 N N . ASP A 1 98 ? 1.265 -8.258 -11.369 1.00 81.88 98 ASP A N 1
ATOM 793 C CA . ASP A 1 98 ? 1.270 -8.904 -12.677 1.00 81.88 98 ASP A CA 1
ATOM 794 C C . ASP A 1 98 ? 2.212 -8.093 -13.579 1.00 81.88 98 ASP A C 1
ATOM 796 O O . ASP A 1 98 ? 1.964 -6.903 -13.783 1.00 81.88 98 ASP A O 1
ATOM 800 N N . PRO A 1 99 ? 3.297 -8.690 -14.107 1.00 81.00 99 PRO A N 1
ATOM 801 C CA . PRO A 1 99 ? 4.244 -7.978 -14.960 1.00 81.00 99 PRO A CA 1
ATOM 802 C C . PRO A 1 99 ? 3.634 -7.464 -16.272 1.00 81.00 99 PRO A C 1
ATOM 804 O O . PRO A 1 99 ? 4.266 -6.646 -16.930 1.00 81.00 99 PRO A O 1
ATOM 807 N N . ASN A 1 100 ? 2.445 -7.932 -16.663 1.00 81.88 100 ASN A N 1
ATOM 808 C CA . ASN A 1 100 ? 1.746 -7.470 -17.863 1.00 81.88 100 ASN A CA 1
ATOM 809 C C . ASN A 1 100 ? 0.692 -6.399 -17.564 1.00 81.88 100 ASN A C 1
ATOM 811 O O . ASN A 1 100 ? 0.152 -5.808 -18.496 1.00 81.88 100 ASN A O 1
ATOM 815 N N . SER A 1 101 ? 0.376 -6.166 -16.289 1.00 86.31 101 SER A N 1
ATOM 816 C CA . SER A 1 101 ? -0.622 -5.177 -15.901 1.00 86.31 101 SER A CA 1
ATOM 817 C C . SER A 1 101 ? 0.014 -3.801 -15.767 1.00 86.31 101 SER A C 1
ATOM 819 O O . SER A 1 101 ? 0.946 -3.585 -14.987 1.00 86.31 101 SER A O 1
ATOM 821 N N . THR A 1 102 ? -0.514 -2.856 -16.534 1.00 90.00 102 THR A N 1
ATOM 822 C CA . THR A 1 102 ? -0.034 -1.468 -16.588 1.00 90.00 102 THR A CA 1
ATOM 823 C C . THR A 1 102 ? -1.129 -0.454 -16.270 1.00 90.00 102 THR A C 1
ATOM 825 O O . THR A 1 102 ? -0.835 0.745 -16.200 1.00 90.00 102 THR A O 1
ATOM 828 N N . ASP A 1 103 ? -2.361 -0.939 -16.088 1.00 91.56 103 ASP A N 1
ATOM 829 C CA . ASP A 1 103 ? -3.575 -0.174 -15.824 1.00 91.56 103 ASP A CA 1
ATOM 830 C C . ASP A 1 103 ? -4.129 -0.519 -14.422 1.00 91.56 103 ASP A C 1
ATOM 832 O O . ASP A 1 103 ? -4.273 -1.703 -14.097 1.00 91.56 103 ASP A O 1
ATOM 836 N N . PRO A 1 104 ? -4.422 0.473 -13.557 1.00 91.31 104 PRO A N 1
ATOM 837 C CA . PRO A 1 104 ? -5.042 0.234 -12.253 1.00 91.31 104 PRO A CA 1
ATOM 838 C C . PRO A 1 104 ? -6.358 -0.554 -12.312 1.00 91.31 104 PRO A C 1
ATOM 840 O O . PRO A 1 104 ? -6.687 -1.253 -11.350 1.00 91.31 104 PRO A O 1
ATOM 843 N N . ASP A 1 105 ? -7.099 -0.467 -13.420 1.00 90.00 105 ASP A N 1
ATOM 844 C CA . ASP A 1 105 ? -8.390 -1.140 -13.597 1.00 90.00 105 ASP A CA 1
ATOM 845 C C . ASP A 1 105 ? -8.262 -2.669 -13.727 1.00 90.00 105 ASP A C 1
ATOM 847 O O . ASP A 1 105 ? -9.231 -3.395 -13.491 1.00 90.00 105 ASP A O 1
ATOM 851 N N . ASP A 1 106 ? -7.058 -3.183 -14.004 1.00 86.62 106 ASP A N 1
ATOM 852 C CA . ASP A 1 106 ? -6.762 -4.623 -13.990 1.00 86.62 106 ASP A CA 1
ATOM 853 C C . ASP A 1 106 ? -6.848 -5.226 -12.570 1.00 86.62 106 ASP A C 1
ATOM 855 O O . ASP A 1 106 ? -6.895 -6.448 -12.385 1.00 86.62 106 ASP A O 1
ATOM 859 N N . TYR A 1 107 ? -6.854 -4.378 -11.538 1.00 86.62 107 TYR A N 1
ATOM 860 C CA . TYR A 1 107 ? -6.878 -4.775 -10.138 1.00 86.62 107 TYR A CA 1
ATOM 861 C C . TYR A 1 107 ? -8.250 -4.525 -9.520 1.00 86.62 107 TYR A C 1
ATOM 863 O O . TYR A 1 107 ? -8.567 -3.449 -9.014 1.00 86.62 107 TYR A O 1
ATOM 871 N N . ASP A 1 108 ? -9.039 -5.588 -9.470 1.00 84.31 108 ASP A N 1
ATOM 872 C CA . ASP A 1 108 ? -10.348 -5.592 -8.832 1.00 84.31 108 ASP A CA 1
ATOM 873 C C . ASP A 1 108 ? -10.306 -5.744 -7.297 1.00 84.31 108 ASP A C 1
ATOM 875 O O . ASP A 1 108 ? -9.332 -6.206 -6.696 1.00 84.31 108 ASP A O 1
ATOM 879 N N . ASP A 1 109 ? -11.414 -5.404 -6.635 1.00 85.75 109 ASP A N 1
ATOM 880 C CA . ASP A 1 109 ? -11.619 -5.682 -5.204 1.00 85.75 109 ASP A CA 1
ATOM 881 C C . ASP A 1 109 ? -12.304 -7.036 -4.949 1.00 85.75 109 ASP A C 1
ATOM 883 O O . ASP A 1 109 ? -12.718 -7.344 -3.824 1.00 85.75 109 ASP A O 1
ATOM 887 N N . TYR A 1 110 ? -12.431 -7.869 -5.988 1.00 80.50 110 TYR A N 1
ATOM 888 C CA . TYR A 1 110 ? -13.023 -9.190 -5.847 1.00 80.50 110 TYR A CA 1
ATOM 889 C C . TYR A 1 110 ? -12.181 -10.054 -4.913 1.00 80.50 110 TYR A C 1
ATOM 891 O O . TYR A 1 110 ? -10.950 -10.138 -4.975 1.00 80.50 110 TYR A O 1
ATOM 899 N N . ASN A 1 111 ? -12.876 -10.716 -3.999 1.00 59.34 111 ASN A N 1
ATOM 900 C CA . ASN A 1 111 ? -12.254 -11.621 -3.062 1.00 59.34 111 ASN A CA 1
ATOM 901 C C . ASN A 1 111 ? -12.286 -13.037 -3.639 1.00 59.34 111 ASN A C 1
ATOM 903 O O . ASN A 1 111 ? -13.350 -13.627 -3.808 1.00 59.34 111 ASN A O 1
ATOM 907 N N . SER A 1 112 ? -11.114 -13.630 -3.870 1.00 59.62 112 SER A N 1
ATOM 908 C CA . SER A 1 112 ? -11.006 -15.019 -4.342 1.00 59.62 112 SER A CA 1
ATOM 909 C C . SER A 1 112 ? -11.576 -16.047 -3.353 1.00 59.62 112 SER A C 1
ATOM 911 O O . SER A 1 112 ? -11.820 -17.195 -3.719 1.00 59.62 112 SER A O 1
ATOM 913 N N . ARG A 1 113 ? -11.830 -15.648 -2.096 1.00 54.06 113 ARG A N 1
ATOM 914 C CA . ARG A 1 113 ? -12.555 -16.434 -1.087 1.00 54.06 113 ARG A CA 1
ATOM 915 C C . ARG A 1 113 ? -14.022 -15.991 -1.007 1.00 54.06 113 ARG A C 1
ATOM 917 O O . ARG A 1 113 ? -14.473 -15.499 0.027 1.00 54.06 113 ARG A O 1
ATOM 924 N N . THR A 1 114 ? -14.764 -16.229 -2.086 1.00 53.16 114 THR A N 1
ATOM 925 C CA . THR A 1 114 ? -16.193 -15.885 -2.272 1.00 53.16 114 THR A CA 1
ATOM 926 C C . THR A 1 114 ? -17.157 -16.516 -1.258 1.00 53.16 114 THR A C 1
ATOM 928 O O . THR A 1 114 ? -18.330 -16.172 -1.221 1.00 53.16 114 THR A O 1
ATOM 931 N N . ILE A 1 115 ? -16.692 -17.429 -0.398 1.00 56.34 115 ILE A N 1
ATOM 932 C CA . ILE A 1 115 ? -17.548 -18.138 0.568 1.00 56.34 115 ILE A CA 1
ATOM 933 C C . ILE A 1 115 ? -18.113 -17.196 1.650 1.00 56.34 115 ILE A C 1
ATOM 935 O O . ILE A 1 115 ? -19.184 -17.465 2.185 1.00 56.34 115 ILE A O 1
ATOM 939 N N . ILE A 1 116 ? -17.402 -16.114 1.998 1.00 60.12 116 ILE A N 1
ATOM 940 C CA . ILE A 1 116 ? -17.786 -15.223 3.114 1.00 60.12 116 ILE A CA 1
ATOM 941 C C . ILE A 1 116 ? -18.299 -13.864 2.616 1.00 60.12 116 ILE A C 1
ATOM 943 O O . ILE A 1 116 ? -19.243 -13.324 3.186 1.00 60.12 116 ILE A O 1
ATOM 947 N N . SER A 1 117 ? -17.679 -13.294 1.580 1.00 70.31 117 SER A N 1
ATOM 948 C CA . SER A 1 117 ? -18.071 -12.012 0.982 1.00 70.31 117 SER A CA 1
ATOM 949 C C . SER A 1 117 ? -17.429 -11.862 -0.394 1.00 70.31 117 SER A C 1
ATOM 951 O O . SER A 1 117 ? -16.261 -12.223 -0.561 1.00 70.31 117 SER A O 1
ATOM 953 N N . ASP A 1 118 ? -18.173 -11.284 -1.336 1.00 78.50 118 ASP A N 1
ATOM 954 C CA . ASP A 1 118 ? -17.772 -11.130 -2.740 1.00 78.50 118 ASP A CA 1
ATOM 955 C C . ASP A 1 118 ? -16.614 -10.141 -2.928 1.00 78.50 118 ASP A C 1
ATOM 957 O O . ASP A 1 118 ? -15.777 -10.324 -3.813 1.00 78.50 118 ASP A O 1
ATOM 961 N N . THR A 1 119 ? -16.521 -9.124 -2.066 1.00 80.75 119 THR A N 1
ATOM 962 C CA . THR A 1 119 ? -15.454 -8.116 -2.111 1.00 80.75 119 THR A CA 1
ATOM 963 C C . THR A 1 119 ? -14.645 -8.078 -0.822 1.00 80.75 119 THR A C 1
ATOM 965 O O . THR A 1 119 ? -15.145 -8.402 0.269 1.00 80.75 119 THR A O 1
ATOM 968 N N . LEU A 1 120 ? -13.374 -7.689 -0.946 1.00 84.75 120 LEU A N 1
ATOM 969 C CA . LEU A 1 120 ? -12.476 -7.523 0.191 1.00 84.75 120 LEU A CA 1
ATOM 970 C C . LEU A 1 120 ? -12.897 -6.330 1.056 1.00 84.75 120 LEU A C 1
ATOM 972 O O . LEU A 1 120 ? -12.865 -6.447 2.281 1.00 84.75 120 LEU A O 1
ATOM 976 N N . THR A 1 121 ? -13.361 -5.235 0.446 1.00 86.00 121 THR A N 1
ATOM 977 C CA . THR A 1 121 ? -13.905 -4.067 1.158 1.00 86.00 121 THR A CA 1
ATOM 978 C C . THR A 1 121 ? -15.036 -4.474 2.097 1.00 86.00 121 THR A C 1
ATOM 980 O O . THR A 1 121 ? -14.991 -4.176 3.289 1.00 86.00 121 THR A O 1
ATOM 983 N N . ASN A 1 122 ? -16.021 -5.230 1.602 1.00 85.12 122 ASN A N 1
ATOM 984 C CA . ASN A 1 122 ? -17.149 -5.653 2.428 1.00 85.12 122 ASN A CA 1
ATOM 985 C C . ASN A 1 122 ? -16.721 -6.654 3.513 1.00 85.12 122 ASN A C 1
ATOM 987 O O . ASN A 1 122 ? -17.157 -6.548 4.659 1.00 85.12 122 ASN A O 1
ATOM 991 N N . LEU A 1 123 ? -15.820 -7.592 3.192 1.00 85.50 123 LEU A N 1
ATOM 992 C CA . LEU A 1 123 ? -15.281 -8.517 4.193 1.00 85.50 123 LEU A CA 1
ATOM 993 C C . LEU A 1 123 ? -14.601 -7.761 5.341 1.00 85.50 123 LEU A C 1
ATOM 995 O O . LEU A 1 123 ? -14.842 -8.066 6.509 1.00 85.50 123 LEU A O 1
ATOM 999 N N . ARG A 1 124 ? -13.763 -6.775 5.011 1.00 86.75 124 ARG A N 1
ATOM 1000 C CA . ARG A 1 124 ? -13.074 -5.924 5.983 1.00 86.75 124 ARG A CA 1
ATOM 1001 C C . ARG A 1 124 ? -14.081 -5.199 6.869 1.00 86.75 124 ARG A C 1
ATOM 1003 O O . ARG A 1 124 ? -13.995 -5.313 8.087 1.00 86.75 124 ARG A O 1
ATOM 1010 N N . ASP A 1 125 ? -15.063 -4.532 6.271 1.00 87.88 125 ASP A N 1
ATOM 1011 C CA . ASP A 1 125 ? -16.057 -3.751 7.008 1.00 87.88 125 ASP A CA 1
ATOM 1012 C C . ASP A 1 125 ? -16.876 -4.617 7.985 1.00 87.88 125 ASP A C 1
ATOM 1014 O O . ASP A 1 125 ? -17.229 -4.161 9.074 1.00 87.88 125 ASP A O 1
ATOM 1018 N N . ILE A 1 126 ? -17.172 -5.873 7.628 1.00 88.31 126 ILE A N 1
ATOM 1019 C CA . ILE A 1 126 ? -17.826 -6.837 8.528 1.00 88.31 126 ILE A CA 1
ATOM 1020 C C . ILE A 1 126 ? -16.903 -7.195 9.696 1.00 88.31 126 ILE A C 1
ATOM 1022 O O . ILE A 1 126 ? -17.325 -7.131 10.850 1.00 88.31 126 ILE A O 1
ATOM 1026 N N . LEU A 1 127 ? -15.651 -7.561 9.412 1.00 88.38 127 LEU A N 1
ATOM 1027 C CA . LEU A 1 127 ? -14.695 -7.974 10.440 1.00 88.38 127 LEU A CA 1
ATOM 1028 C C . LEU A 1 127 ? -14.371 -6.836 11.414 1.00 88.38 127 LEU A C 1
ATOM 1030 O O . LEU A 1 127 ? -14.332 -7.057 12.622 1.00 88.38 127 LEU A O 1
ATOM 1034 N N . ASP A 1 128 ? -14.204 -5.617 10.908 1.00 90.44 128 ASP A N 1
ATOM 1035 C CA . ASP A 1 128 ? -13.896 -4.448 11.729 1.00 90.44 128 ASP A CA 1
ATOM 1036 C C . ASP A 1 128 ? -15.059 -4.082 12.657 1.00 90.44 128 ASP A C 1
ATOM 1038 O O . ASP A 1 128 ? -14.837 -3.779 13.828 1.00 90.44 128 ASP A O 1
ATOM 1042 N N . LYS A 1 129 ? -16.309 -4.199 12.183 1.00 89.06 129 LYS A N 1
ATOM 1043 C CA . LYS A 1 129 ? -17.505 -4.023 13.025 1.00 89.06 129 LYS A CA 1
ATOM 1044 C C . LYS A 1 129 ? -17.614 -5.091 14.109 1.00 89.06 129 LYS A C 1
ATOM 1046 O O . LYS A 1 129 ? -17.973 -4.763 15.235 1.00 89.06 129 LYS A O 1
ATOM 1051 N N . VAL A 1 130 ? -17.326 -6.351 13.777 1.00 89.50 130 VAL A N 1
ATOM 1052 C CA . VAL A 1 130 ? -17.385 -7.472 14.732 1.00 89.50 130 VAL A CA 1
ATOM 1053 C C . VAL A 1 130 ? -16.327 -7.325 15.822 1.00 89.50 130 VAL A C 1
ATOM 1055 O O . VAL A 1 130 ? -16.615 -7.565 16.991 1.00 89.50 130 VAL A O 1
ATOM 1058 N N . GLU A 1 131 ? -15.116 -6.911 15.457 1.00 88.50 131 GLU A N 1
ATOM 1059 C CA . GLU A 1 131 ? -14.026 -6.679 16.409 1.00 88.50 131 GLU A CA 1
ATOM 1060 C C . GLU A 1 131 ? -14.120 -5.310 17.099 1.00 88.50 131 GLU A C 1
ATOM 1062 O O . GLU A 1 131 ? -13.378 -5.044 18.043 1.00 88.50 131 GLU A O 1
ATOM 1067 N N . GLY A 1 132 ? -15.032 -4.446 16.645 1.00 89.69 132 GLY A N 1
ATOM 1068 C CA . GLY A 1 132 ? -15.196 -3.094 17.160 1.00 89.69 132 GLY A CA 1
ATOM 1069 C C . GLY A 1 132 ? -13.944 -2.244 16.970 1.00 89.69 132 GLY A C 1
ATOM 1070 O O . GLY A 1 132 ? -13.642 -1.427 17.830 1.00 89.69 132 GLY A O 1
ATOM 1071 N N . ILE A 1 133 ? -13.188 -2.436 15.888 1.00 90.06 133 ILE A N 1
ATOM 1072 C CA . ILE A 1 133 ? -11.978 -1.657 15.615 1.00 90.06 133 ILE A CA 1
ATOM 1073 C C . ILE A 1 133 ? -12.239 -0.597 14.550 1.00 90.06 133 ILE A C 1
ATOM 1075 O O . ILE A 1 133 ? -13.001 -0.805 13.608 1.00 90.06 133 ILE A O 1
ATOM 1079 N N . ARG A 1 134 ? -11.551 0.536 14.671 1.00 91.69 134 ARG A N 1
ATOM 1080 C CA . ARG A 1 134 ? -11.509 1.569 13.640 1.00 91.69 134 ARG A CA 1
ATOM 1081 C C . ARG A 1 134 ? -10.067 1.805 13.241 1.00 91.69 134 ARG A C 1
ATOM 1083 O O . ARG A 1 134 ? -9.239 2.141 14.083 1.00 91.69 134 ARG A O 1
ATOM 1090 N N . TRP A 1 135 ? -9.773 1.664 11.959 1.00 93.50 135 TRP A N 1
ATOM 1091 C CA . TRP A 1 135 ? -8.433 1.870 11.433 1.00 93.50 135 TRP A CA 1
ATOM 1092 C C . TRP A 1 135 ? -8.473 2.439 10.022 1.00 93.50 135 TRP A C 1
ATOM 1094 O O . TRP A 1 135 ? -9.513 2.431 9.367 1.00 93.50 135 TRP A O 1
ATOM 1104 N N . GLU A 1 136 ? -7.327 2.922 9.567 1.00 94.19 136 GLU A N 1
ATOM 1105 C CA . GLU A 1 136 ? -7.116 3.345 8.187 1.00 94.19 136 GLU A CA 1
ATOM 1106 C C . GLU A 1 136 ? -5.677 3.067 7.752 1.00 94.19 136 GLU A C 1
ATOM 1108 O O . GLU A 1 136 ? -4.813 2.723 8.570 1.00 94.19 136 GLU A O 1
ATOM 1113 N N . THR A 1 137 ? -5.417 3.256 6.464 1.00 95.31 137 THR A N 1
ATOM 1114 C CA . THR A 1 137 ? -4.060 3.315 5.929 1.00 95.31 137 THR A CA 1
ATOM 1115 C C . THR A 1 137 ? -3.663 4.741 5.614 1.00 95.31 137 THR A C 1
ATOM 1117 O O . THR A 1 137 ? -4.442 5.497 5.042 1.00 95.31 137 THR A O 1
ATOM 1120 N N . GLU A 1 138 ? -2.415 5.078 5.901 1.00 95.81 138 GLU A N 1
ATOM 1121 C CA . GLU A 1 138 ? -1.800 6.318 5.450 1.00 95.81 138 GLU A CA 1
ATOM 1122 C C . GLU A 1 138 ? -0.652 5.996 4.501 1.00 95.81 138 GLU A C 1
ATOM 1124 O O . GLU A 1 138 ? 0.218 5.185 4.833 1.00 95.81 138 GLU A O 1
ATOM 1129 N N . PHE A 1 139 ? -0.634 6.663 3.349 1.00 97.19 139 PHE A N 1
ATOM 1130 C CA . PHE A 1 139 ? 0.487 6.637 2.420 1.00 97.19 139 PHE A CA 1
ATOM 1131 C C . PHE A 1 139 ? 1.259 7.956 2.491 1.00 97.19 139 PHE A C 1
ATOM 1133 O O . PHE A 1 139 ? 0.683 9.042 2.440 1.00 97.19 139 PHE A O 1
ATOM 1140 N N . ILE A 1 140 ? 2.576 7.859 2.633 1.00 96.38 140 ILE A N 1
ATOM 1141 C CA . ILE A 1 140 ? 3.494 8.982 2.780 1.00 96.38 140 ILE A CA 1
ATOM 1142 C C . ILE A 1 140 ? 4.516 8.882 1.650 1.00 96.38 140 ILE A C 1
ATOM 1144 O O . ILE A 1 140 ? 5.400 8.023 1.659 1.00 96.38 140 ILE A O 1
ATOM 1148 N N . VAL A 1 141 ? 4.392 9.796 0.688 1.00 94.88 141 VAL A N 1
ATOM 1149 C CA . VAL A 1 141 ? 5.299 9.902 -0.466 1.00 94.88 141 VAL A CA 1
ATOM 1150 C C . VAL A 1 141 ? 6.696 10.377 -0.038 1.00 94.88 141 VAL A C 1
ATOM 1152 O O . VAL A 1 141 ? 7.707 9.989 -0.625 1.00 94.88 141 VAL A O 1
ATOM 1155 N N . GLY A 1 142 ? 6.751 11.208 1.008 1.00 91.38 142 GLY A N 1
ATOM 1156 C CA . GLY A 1 142 ? 7.980 11.856 1.456 1.00 91.38 142 GLY A CA 1
ATOM 1157 C C . GLY A 1 142 ? 8.490 12.905 0.463 1.00 91.38 142 GLY A C 1
ATOM 1158 O O . GLY A 1 142 ? 7.767 13.379 -0.413 1.00 91.38 142 GLY A O 1
ATOM 1159 N N . SER A 1 143 ? 9.750 13.291 0.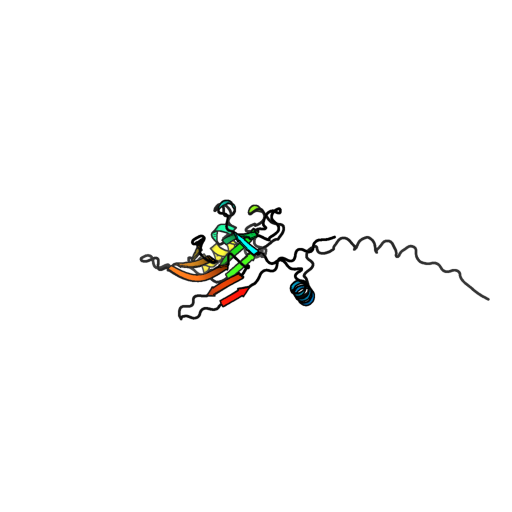625 1.00 90.50 143 SER A N 1
ATO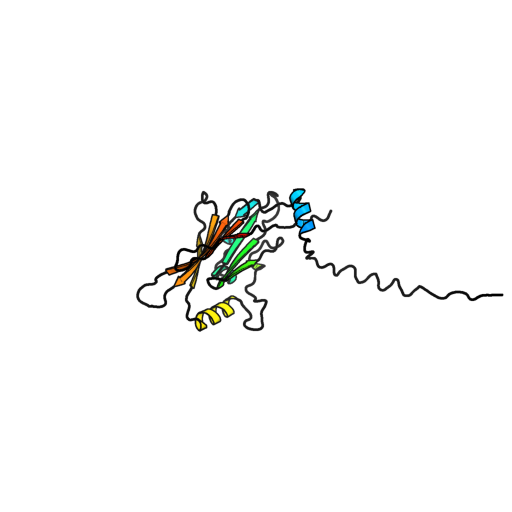M 1160 C CA . SER A 1 143 ? 10.492 14.138 -0.306 1.00 90.50 143 SER A CA 1
ATOM 1161 C C . SER A 1 143 ? 11.177 13.311 -1.399 1.00 90.50 143 SER A C 1
ATOM 1163 O O . SER A 1 143 ? 11.438 12.119 -1.228 1.00 90.50 143 SER A O 1
ATOM 1165 N N . GLU A 1 144 ? 11.574 13.949 -2.502 1.00 85.62 144 GLU A N 1
ATOM 1166 C CA . GLU A 1 144 ? 12.392 13.316 -3.556 1.00 85.62 144 GLU A CA 1
ATOM 1167 C C . GLU A 1 144 ? 13.721 12.740 -3.036 1.00 85.62 144 GLU A C 1
ATOM 1169 O O . GLU A 1 144 ? 14.272 11.813 -3.619 1.00 85.62 144 GLU A O 1
ATOM 1174 N N . LYS A 1 145 ? 14.239 13.267 -1.920 1.00 89.06 145 LYS A N 1
ATOM 1175 C CA . LYS A 1 145 ? 15.501 12.819 -1.313 1.00 89.06 145 LYS A CA 1
ATOM 1176 C C . LYS A 1 145 ? 15.327 11.617 -0.386 1.00 89.06 145 LYS A C 1
ATOM 1178 O O . LYS A 1 145 ? 16.326 11.022 0.018 1.00 89.06 145 LYS A O 1
ATOM 1183 N N . ASP A 1 146 ? 14.092 11.285 -0.024 1.00 93.75 146 ASP A N 1
ATOM 1184 C CA . ASP A 1 146 ? 13.813 10.173 0.876 1.00 93.75 146 ASP A CA 1
ATOM 1185 C C . ASP A 1 146 ? 14.037 8.854 0.139 1.00 93.75 146 ASP A C 1
ATOM 1187 O O . ASP A 1 146 ? 13.654 8.703 -1.022 1.00 93.75 146 ASP A O 1
ATOM 1191 N N . GLN A 1 147 ? 14.650 7.890 0.825 1.00 93.50 147 GLN A N 1
ATOM 1192 C CA . GLN A 1 147 ? 15.050 6.610 0.230 1.00 93.50 147 GLN A CA 1
ATOM 1193 C C . GLN A 1 147 ? 13.878 5.651 -0.002 1.00 93.50 147 GLN A C 1
ATOM 1195 O O . GLN A 1 147 ? 14.016 4.683 -0.748 1.00 93.50 147 GLN A O 1
ATOM 1200 N N . PHE A 1 148 ? 12.748 5.885 0.660 1.00 94.44 148 PHE A N 1
ATOM 1201 C CA . PHE A 1 148 ? 11.597 4.998 0.640 1.00 94.44 148 PHE A CA 1
ATOM 1202 C C . PHE A 1 148 ? 10.287 5.781 0.702 1.00 94.44 148 PHE A C 1
ATOM 1204 O O . PHE A 1 148 ? 10.240 6.899 1.212 1.00 94.44 148 PHE A O 1
ATOM 1211 N N . TYR A 1 149 ? 9.231 5.165 0.184 1.00 96.38 149 TYR A N 1
ATOM 1212 C CA . TYR A 1 149 ? 7.848 5.496 0.496 1.00 96.38 149 TYR A CA 1
ATOM 1213 C C . TYR A 1 149 ? 7.418 4.765 1.769 1.00 96.38 149 TYR A C 1
ATOM 1215 O O . TYR A 1 149 ? 7.950 3.695 2.076 1.00 96.38 149 TYR A O 1
ATOM 1223 N N . THR A 1 150 ? 6.420 5.295 2.469 1.00 96.31 150 THR A N 1
ATOM 1224 C CA . THR A 1 150 ? 5.826 4.628 3.632 1.00 96.31 150 THR A CA 1
ATOM 1225 C C . THR A 1 150 ? 4.339 4.390 3.399 1.00 96.31 150 THR A C 1
ATOM 1227 O O . THR A 1 150 ? 3.607 5.327 3.101 1.00 96.31 150 THR A O 1
ATOM 1230 N N . ILE A 1 151 ? 3.866 3.162 3.619 1.00 96.94 151 ILE A N 1
ATOM 1231 C CA . ILE A 1 151 ? 2.443 2.885 3.864 1.00 96.94 151 ILE A CA 1
ATOM 1232 C C . ILE A 1 151 ? 2.290 2.298 5.264 1.00 96.94 151 ILE A C 1
ATOM 1234 O O . ILE A 1 151 ? 3.026 1.389 5.646 1.00 96.94 151 ILE A O 1
ATOM 1238 N N . ARG A 1 152 ? 1.355 2.814 6.060 1.00 96.12 152 ARG A N 1
ATOM 1239 C CA . ARG A 1 152 ? 1.162 2.363 7.443 1.00 96.12 152 ARG A CA 1
ATOM 1240 C C . ARG A 1 152 ? -0.298 2.201 7.804 1.00 96.12 152 ARG A C 1
ATOM 1242 O O . ARG A 1 152 ? -1.140 2.951 7.326 1.00 96.12 152 ARG A O 1
ATOM 1249 N N . SER A 1 153 ? -0.582 1.251 8.684 1.00 95.38 153 SER A N 1
ATOM 1250 C CA . SER A 1 153 ? -1.906 1.057 9.272 1.00 95.38 153 SER A CA 1
ATOM 1251 C C . SER A 1 153 ? -2.001 1.783 10.617 1.00 95.38 153 SER A C 1
ATOM 1253 O O . SER A 1 153 ? -1.160 1.555 11.499 1.00 95.38 153 SER A O 1
ATOM 1255 N N . VAL A 1 154 ? -3.043 2.585 10.813 1.00 94.12 154 VAL A N 1
ATOM 1256 C CA . VAL A 1 154 ? -3.266 3.371 12.034 1.00 94.12 154 VAL A CA 1
ATOM 1257 C C . VAL A 1 154 ? -4.586 2.962 12.678 1.00 94.12 154 VAL A C 1
ATOM 1259 O O . VAL A 1 154 ? -5.626 3.030 12.031 1.00 94.12 154 VAL A O 1
ATOM 1262 N N . LEU A 1 155 ? -4.546 2.545 13.946 1.00 92.50 155 LEU A N 1
ATOM 1263 C CA . LEU A 1 155 ? -5.730 2.306 14.774 1.00 92.50 155 LEU A CA 1
ATOM 1264 C C . LEU A 1 155 ? -6.158 3.590 15.490 1.00 92.50 155 LEU A C 1
ATOM 1266 O O . LEU A 1 155 ? -5.322 4.384 15.928 1.00 92.50 155 LEU A O 1
ATOM 1270 N N . TYR A 1 156 ? -7.469 3.741 15.640 1.00 90.19 156 TYR A N 1
ATOM 1271 C CA . TYR A 1 156 ? -8.117 4.800 16.396 1.00 90.19 156 TYR A CA 1
ATOM 1272 C C . TYR A 1 156 ? -8.758 4.233 17.655 1.00 90.19 156 TYR A C 1
ATOM 1274 O O . TYR A 1 156 ? -9.503 3.254 17.578 1.00 90.19 156 TYR A O 1
ATOM 1282 N N . ASP A 1 157 ? -8.525 4.891 18.788 1.00 83.44 157 ASP A N 1
ATOM 1283 C CA . ASP A 1 157 ? -9.291 4.610 19.998 1.00 83.44 157 ASP A CA 1
ATOM 1284 C C . ASP A 1 157 ? -10.754 5.039 19.789 1.00 83.44 157 ASP A C 1
ATOM 1286 O O . ASP A 1 157 ? -11.046 6.105 19.238 1.00 83.44 157 ASP A O 1
ATOM 1290 N N . ASN A 1 158 ? -11.685 4.189 20.220 1.00 71.88 158 ASN A N 1
ATOM 1291 C CA . ASN A 1 158 ? -13.124 4.439 20.093 1.00 71.88 158 ASN A CA 1
ATOM 1292 C C . ASN A 1 158 ? -13.681 5.354 21.198 1.00 71.88 158 ASN A C 1
ATOM 1294 O O . ASN A 1 158 ? -14.869 5.683 21.181 1.00 71.88 158 ASN A O 1
ATOM 1298 N N . ASP A 1 159 ? -12.843 5.765 22.152 1.00 64.75 159 ASP A N 1
ATOM 1299 C CA . ASP A 1 159 ? -13.247 6.565 23.304 1.00 64.75 159 ASP A CA 1
ATOM 1300 C C . ASP A 1 159 ? -13.353 8.040 22.890 1.00 64.75 159 ASP A C 1
ATOM 1302 O O . ASP A 1 159 ? -12.360 8.745 22.713 1.00 64.75 159 ASP A O 1
ATOM 1306 N N . GLY A 1 160 ? -14.596 8.481 22.679 1.00 55.81 160 GLY A N 1
ATOM 1307 C CA . GLY A 1 160 ? -15.019 9.682 21.945 1.00 55.81 160 GLY A CA 1
ATOM 1308 C C . GLY A 1 160 ? -14.540 11.069 22.398 1.00 55.81 160 GLY A C 1
ATOM 1309 O O . GLY A 1 160 ? -15.167 12.048 22.005 1.00 55.81 160 GLY A O 1
ATOM 1310 N N . GLU A 1 161 ? -13.455 11.202 23.160 1.00 56.25 161 GLU A N 1
ATOM 1311 C CA . GLU A 1 161 ? -12.928 12.506 23.597 1.00 56.25 161 GLU A CA 1
ATOM 1312 C C . GLU A 1 161 ? -11.476 12.786 23.192 1.00 56.25 161 GLU A C 1
ATOM 1314 O O . GLU A 1 161 ? -11.016 13.924 23.268 1.00 56.25 161 GLU A O 1
ATOM 1319 N N . SER A 1 162 ? -10.736 11.801 22.687 1.00 58.34 162 SER A N 1
ATOM 1320 C CA . SER A 1 162 ? -9.430 12.035 22.070 1.00 58.34 162 SER A CA 1
ATOM 1321 C C . SER A 1 162 ? -9.171 10.938 21.053 1.00 58.34 162 SER A C 1
ATOM 1323 O O . SER A 1 162 ? -9.028 9.781 21.427 1.00 58.34 162 SER A O 1
ATOM 1325 N N . GLN A 1 163 ? -9.095 11.294 19.766 1.00 70.44 163 GLN A N 1
ATOM 1326 C CA . GLN A 1 163 ? -8.627 10.390 18.710 1.00 70.44 163 GLN A CA 1
ATOM 1327 C C . GLN A 1 163 ? -7.144 10.098 18.936 1.00 70.44 163 GLN A C 1
ATOM 1329 O O . GLN A 1 163 ? -6.271 10.633 18.254 1.00 70.44 163 GLN A O 1
ATOM 1334 N N . LYS A 1 164 ? -6.835 9.283 19.941 1.00 84.06 164 LYS A N 1
ATOM 1335 C CA . LYS A 1 164 ? -5.509 8.725 20.101 1.00 84.06 164 LYS A CA 1
ATOM 1336 C C . LYS A 1 164 ? -5.306 7.764 18.938 1.00 84.06 164 LYS A C 1
ATOM 1338 O O . LYS A 1 164 ? -6.134 6.895 18.662 1.00 84.06 164 LYS A O 1
ATOM 1343 N N . ARG A 1 165 ? -4.226 8.015 18.207 1.00 89.50 165 ARG A N 1
ATOM 1344 C CA . ARG A 1 165 ? -3.853 7.292 16.996 1.00 89.50 165 ARG A CA 1
ATOM 1345 C C . ARG A 1 165 ? -2.643 6.441 17.314 1.00 89.50 165 ARG A C 1
ATOM 1347 O O . ARG A 1 165 ? -1.660 6.958 17.846 1.00 89.50 165 ARG A O 1
ATOM 1354 N N . THR A 1 166 ? -2.711 5.166 16.965 1.00 90.62 166 THR A N 1
ATOM 1355 C CA . THR A 1 166 ? -1.622 4.219 17.200 1.00 90.62 166 THR A CA 1
ATOM 1356 C C . THR A 1 166 ? -1.259 3.544 15.889 1.00 90.62 166 THR A C 1
ATOM 1358 O O . THR A 1 166 ? -2.071 2.828 15.304 1.00 90.62 166 THR A O 1
ATOM 1361 N N . THR A 1 167 ? -0.035 3.763 15.410 1.00 92.38 167 THR A N 1
ATOM 1362 C CA . THR A 1 167 ? 0.489 3.026 14.256 1.00 92.38 167 THR A CA 1
ATOM 1363 C C . THR A 1 167 ? 0.779 1.590 14.669 1.00 92.38 167 THR A C 1
ATOM 1365 O O . THR A 1 167 ? 1.477 1.358 15.651 1.00 92.38 167 THR A O 1
ATOM 1368 N N . ILE A 1 168 ? 0.253 0.631 13.911 1.00 91.56 168 ILE A N 1
ATOM 1369 C CA . ILE A 1 168 ? 0.363 -0.803 14.218 1.00 91.56 168 ILE A CA 1
ATOM 1370 C C . ILE A 1 168 ? 1.401 -1.492 13.348 1.00 91.56 168 ILE A C 1
ATOM 1372 O O . ILE A 1 168 ? 2.135 -2.372 13.800 1.00 91.56 168 ILE A O 1
ATOM 1376 N N . SER A 1 169 ? 1.463 -1.095 12.086 1.00 91.56 169 SER A N 1
ATOM 1377 C CA . SER A 1 169 ? 2.428 -1.623 11.146 1.00 91.56 169 SER A CA 1
ATOM 1378 C C . SER A 1 169 ? 2.775 -0.578 10.103 1.00 91.56 169 SER A C 1
ATOM 1380 O O . SER A 1 169 ? 1.953 0.273 9.757 1.00 91.56 169 SER A O 1
ATOM 1382 N N . GLU A 1 170 ? 4.010 -0.644 9.632 1.00 94.12 170 GLU A N 1
ATOM 1383 C CA . GLU A 1 170 ? 4.573 0.261 8.646 1.00 94.12 170 GLU A CA 1
ATOM 1384 C C . GLU A 1 170 ? 5.358 -0.550 7.617 1.00 94.12 170 GLU A C 1
ATOM 1386 O O . GLU A 1 170 ? 6.133 -1.436 7.968 1.00 94.12 170 GLU A O 1
ATOM 1391 N N . LEU A 1 171 ? 5.143 -0.275 6.339 1.00 93.44 171 LEU A N 1
ATOM 1392 C CA . LEU A 1 171 ? 5.902 -0.835 5.233 1.00 93.44 171 LEU A CA 1
ATOM 1393 C C . LEU A 1 171 ? 6.712 0.303 4.623 1.00 93.44 171 LEU A C 1
ATOM 1395 O O . LEU A 1 171 ? 6.146 1.286 4.145 1.00 93.44 171 LEU A O 1
ATOM 1399 N N . LEU A 1 172 ? 8.030 0.141 4.629 1.00 93.56 172 LEU A N 1
ATOM 1400 C CA . LEU A 1 172 ? 8.986 1.011 3.961 1.00 93.56 172 LEU A CA 1
ATOM 1401 C C . LEU A 1 172 ? 9.305 0.410 2.593 1.00 93.56 172 LEU A C 1
ATOM 1403 O O . LEU A 1 172 ? 9.892 -0.673 2.517 1.00 93.56 172 LEU A O 1
ATOM 1407 N N . ILE A 1 173 ? 8.926 1.098 1.521 1.00 93.19 173 ILE A N 1
ATOM 1408 C CA . ILE A 1 173 ? 9.158 0.667 0.142 1.00 93.19 173 ILE A CA 1
ATOM 1409 C C . ILE A 1 173 ? 10.299 1.483 -0.439 1.00 93.19 173 ILE A C 1
ATOM 1411 O O . ILE A 1 173 ? 10.135 2.665 -0.725 1.00 93.19 173 ILE A O 1
ATOM 1415 N N . TYR A 1 174 ? 11.461 0.863 -0.605 1.00 90.81 174 TYR A N 1
ATOM 1416 C CA . TYR A 1 174 ? 12.646 1.539 -1.119 1.00 90.81 174 TYR A CA 1
ATOM 1417 C C . TYR A 1 174 ? 12.463 1.920 -2.588 1.00 90.81 174 TYR A C 1
ATOM 1419 O O . TYR A 1 174 ? 12.059 1.089 -3.401 1.00 90.81 174 TYR A O 1
ATOM 1427 N N . LYS A 1 175 ? 12.779 3.179 -2.907 1.00 90.94 175 LYS A N 1
ATOM 1428 C CA . LYS A 1 175 ? 12.642 3.745 -4.256 1.00 90.94 175 LYS A CA 1
ATOM 1429 C C . LYS A 1 175 ? 13.666 3.176 -5.226 1.00 90.94 175 LYS A C 1
ATOM 1431 O O . LYS A 1 175 ? 13.361 3.018 -6.394 1.00 90.94 175 LYS A O 1
ATOM 1436 N N . GLU A 1 176 ? 14.854 2.853 -4.732 1.00 87.25 176 GLU A N 1
ATOM 1437 C CA . GLU A 1 176 ? 15.941 2.248 -5.503 1.00 87.25 176 GLU A CA 1
ATOM 1438 C C . GLU A 1 176 ? 16.213 0.843 -4.969 1.00 87.25 176 GLU A C 1
ATOM 1440 O O . GLU A 1 176 ? 16.133 0.624 -3.756 1.00 87.25 176 GLU A O 1
ATOM 1445 N N . PHE A 1 177 ? 16.584 -0.087 -5.852 1.00 78.44 177 PHE A N 1
ATOM 1446 C CA . PHE A 1 177 ? 16.857 -1.489 -5.509 1.00 78.44 177 PHE A CA 1
ATOM 1447 C C . PHE A 1 177 ? 15.697 -2.120 -4.740 1.00 78.44 177 PHE A C 1
ATOM 1449 O O . PHE A 1 177 ? 15.797 -2.336 -3.526 1.00 78.44 177 PHE A O 1
ATOM 1456 N N . PHE A 1 178 ? 14.608 -2.405 -5.462 1.00 80.44 178 PHE A N 1
ATOM 1457 C CA . PHE A 1 178 ? 13.328 -2.822 -4.895 1.00 80.44 178 PHE A CA 1
ATOM 1458 C C . PHE A 1 178 ? 13.475 -3.697 -3.639 1.00 80.44 178 PHE A C 1
ATOM 1460 O O . PHE A 1 178 ? 13.965 -4.834 -3.664 1.00 80.44 178 PHE A O 1
ATOM 1467 N N . LYS A 1 179 ? 13.033 -3.135 -2.516 1.00 84.69 179 LYS A N 1
ATOM 1468 C CA . LYS A 1 179 ? 13.029 -3.770 -1.204 1.00 84.69 179 LYS A CA 1
ATOM 1469 C C . LYS A 1 179 ? 11.834 -3.235 -0.437 1.00 84.69 179 LYS A C 1
ATOM 1471 O O . LYS A 1 179 ? 11.637 -2.025 -0.361 1.00 84.69 179 LYS A O 1
ATOM 1476 N N . ILE A 1 180 ? 11.091 -4.133 0.194 1.00 85.69 180 ILE A N 1
ATOM 1477 C CA . ILE A 1 180 ? 10.076 -3.758 1.179 1.00 85.69 180 ILE A CA 1
ATOM 1478 C C . ILE A 1 180 ? 10.575 -4.189 2.546 1.00 85.69 180 ILE A C 1
ATOM 1480 O O . ILE A 1 180 ? 10.968 -5.342 2.719 1.00 85.69 180 ILE A O 1
ATOM 1484 N N . GLN A 1 181 ? 10.570 -3.265 3.500 1.00 87.62 181 GLN A N 1
ATOM 1485 C CA . GLN A 1 181 ? 10.862 -3.530 4.899 1.00 87.62 181 GLN A CA 1
ATOM 1486 C C . GLN A 1 181 ? 9.616 -3.279 5.738 1.00 87.62 181 GLN A C 1
ATOM 1488 O O . GLN A 1 181 ? 9.071 -2.184 5.742 1.00 87.62 181 GLN A O 1
ATOM 1493 N N . VAL A 1 182 ? 9.192 -4.296 6.475 1.00 86.50 182 VAL A N 1
ATOM 1494 C CA . VAL A 1 182 ? 8.026 -4.213 7.360 1.00 86.50 182 VAL A CA 1
ATOM 1495 C C . VAL A 1 182 ? 8.494 -3.874 8.767 1.00 86.50 182 VAL A C 1
ATOM 1497 O O . VAL A 1 182 ? 9.488 -4.428 9.217 1.00 86.50 182 VAL A O 1
ATOM 1500 N N . LEU A 1 183 ? 7.781 -3.004 9.469 1.00 86.81 183 LEU A N 1
ATOM 1501 C CA . LEU A 1 183 ? 7.953 -2.710 10.883 1.00 86.81 183 LEU A CA 1
AT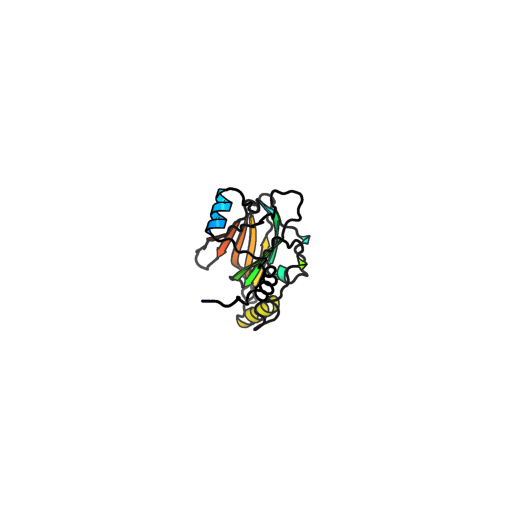OM 1502 C C . LEU A 1 183 ? 6.620 -3.000 11.571 1.00 86.81 183 LEU A C 1
ATOM 1504 O O . LEU A 1 183 ? 5.625 -2.324 11.322 1.00 86.81 183 LEU A O 1
ATOM 1508 N N . LEU A 1 184 ? 6.586 -4.018 12.427 1.00 83.56 184 LEU A N 1
ATOM 1509 C CA . LEU A 1 184 ? 5.461 -4.226 13.338 1.00 83.56 184 LEU A CA 1
ATOM 1510 C C . LEU A 1 184 ? 5.723 -3.442 14.620 1.00 83.56 184 LEU A C 1
ATOM 1512 O O . LEU A 1 184 ? 6.764 -3.630 15.247 1.00 83.56 184 LEU A O 1
ATOM 1516 N N . ILE A 1 185 ? 4.786 -2.579 14.999 1.00 80.69 185 ILE A N 1
ATOM 1517 C CA . ILE A 1 185 ? 4.879 -1.760 16.203 1.00 80.69 185 ILE A CA 1
ATOM 1518 C C . ILE A 1 185 ? 4.032 -2.444 17.274 1.00 80.69 185 ILE A C 1
ATOM 1520 O O . ILE A 1 185 ? 2.814 -2.573 17.144 1.00 80.69 185 ILE A O 1
ATOM 1524 N N . SER A 1 186 ? 4.694 -2.949 18.312 1.00 69.69 186 SER A N 1
ATOM 1525 C CA . SER A 1 186 ? 4.044 -3.479 19.509 1.00 69.69 186 SER A CA 1
ATOM 1526 C C . SER A 1 186 ? 4.233 -2.518 20.677 1.00 69.69 186 SER A C 1
ATOM 1528 O O . SER A 1 186 ? 5.204 -1.760 20.711 1.00 69.69 186 SER A O 1
ATOM 1530 N N . ASP A 1 187 ? 3.340 -2.600 21.663 1.00 61.78 187 ASP A N 1
ATOM 1531 C CA . ASP A 1 187 ? 3.309 -1.724 22.845 1.00 61.78 187 ASP A CA 1
ATOM 1532 C C . ASP A 1 187 ? 4.583 -1.787 23.720 1.00 61.78 187 ASP A C 1
ATOM 1534 O O . ASP A 1 187 ? 4.706 -1.032 24.677 1.00 61.78 187 ASP A O 1
ATOM 1538 N N . ASN A 1 188 ? 5.559 -2.639 23.375 1.00 44.88 188 ASN A N 1
ATOM 1539 C CA . ASN A 1 188 ? 6.896 -2.697 23.966 1.00 44.88 188 ASN A CA 1
ATOM 1540 C C . ASN A 1 188 ? 7.965 -2.939 22.880 1.00 44.88 188 ASN A C 1
ATOM 1542 O O . ASN A 1 188 ? 8.411 -4.070 22.676 1.00 44.88 188 ASN A O 1
ATOM 1546 N N . THR A 1 189 ? 8.370 -1.868 22.187 1.00 47.31 189 THR A N 1
ATOM 1547 C CA . THR A 1 189 ? 9.687 -1.663 21.530 1.00 47.31 189 THR A CA 1
ATOM 1548 C C . THR A 1 189 ? 10.245 -2.806 20.666 1.00 47.31 189 THR A C 1
ATOM 1550 O O . THR A 1 189 ? 11.456 -2.889 20.463 1.00 47.31 189 THR A O 1
ATOM 1553 N N . THR A 1 190 ? 9.408 -3.711 20.160 1.00 46.09 190 THR A N 1
ATOM 1554 C CA . THR A 1 190 ? 9.875 -4.874 19.398 1.00 46.09 190 THR A CA 1
ATOM 1555 C C . THR A 1 190 ? 9.514 -4.693 17.940 1.00 46.09 190 THR A C 1
ATOM 1557 O O . THR A 1 190 ? 8.420 -5.041 17.505 1.00 46.09 190 THR A O 1
ATOM 1560 N N . THR A 1 191 ? 10.467 -4.154 17.188 1.00 55.72 191 THR A N 1
ATOM 1561 C CA . THR A 1 191 ? 10.380 -4.040 15.737 1.00 55.72 191 THR A CA 1
ATOM 1562 C C . THR A 1 191 ? 10.788 -5.363 15.103 1.00 55.72 191 THR A C 1
ATOM 1564 O O . THR A 1 191 ? 11.960 -5.739 15.128 1.00 55.72 191 THR A O 1
ATOM 1567 N N . PHE A 1 192 ? 9.835 -6.062 14.494 1.00 50.44 192 PHE A N 1
ATOM 1568 C CA . PHE A 1 192 ? 10.145 -7.171 13.593 1.00 50.44 192 PHE A CA 1
ATOM 1569 C C . PHE A 1 192 ? 10.345 -6.622 12.186 1.00 50.44 192 PHE A C 1
ATOM 1571 O O . PHE A 1 192 ? 9.441 -5.980 11.659 1.00 50.44 192 PHE A O 1
ATOM 1578 N N . SER A 1 193 ? 11.525 -6.872 11.610 1.00 50.72 193 SER A N 1
ATOM 1579 C CA . SER A 1 193 ? 11.870 -6.491 10.241 1.00 50.72 193 SER A CA 1
ATOM 1580 C C . SER A 1 193 ? 11.886 -7.713 9.340 1.00 50.72 193 SER A C 1
ATOM 1582 O O . SER A 1 193 ? 12.639 -8.658 9.577 1.00 50.72 193 SER A O 1
ATOM 1584 N N . LEU A 1 194 ? 11.059 -7.682 8.301 1.00 51.91 194 LEU A N 1
ATOM 1585 C CA . LEU A 1 194 ? 11.055 -8.673 7.234 1.00 51.91 194 LEU A CA 1
ATOM 1586 C C . LEU A 1 194 ? 11.346 -7.949 5.924 1.00 51.91 194 LEU A C 1
ATOM 1588 O O . LEU A 1 194 ? 10.692 -6.955 5.613 1.00 51.91 194 LEU A O 1
ATOM 1592 N N . SER A 1 195 ? 12.376 -8.408 5.212 1.00 50.47 195 SER A N 1
ATOM 1593 C CA . SER A 1 195 ? 12.799 -7.837 3.934 1.00 50.47 195 SER A CA 1
ATOM 1594 C C . SER A 1 195 ? 12.533 -8.826 2.812 1.00 50.47 195 SER A C 1
ATOM 1596 O O . SER A 1 195 ? 13.060 -9.936 2.838 1.00 50.47 195 SER A O 1
ATOM 1598 N N . PHE A 1 196 ? 11.762 -8.403 1.816 1.00 57.81 196 PHE A N 1
ATOM 1599 C CA . PHE A 1 196 ? 11.525 -9.173 0.598 1.00 57.81 196 PHE A CA 1
ATOM 1600 C C . PHE A 1 196 ? 12.132 -8.449 -0.599 1.00 57.81 196 PHE A C 1
ATOM 1602 O O . PHE A 1 196 ? 12.081 -7.219 -0.679 1.00 57.81 196 PHE A O 1
ATOM 1609 N N . ARG A 1 197 ? 12.691 -9.222 -1.529 1.00 54.16 197 ARG A N 1
ATOM 1610 C CA . ARG A 1 197 ? 13.051 -8.761 -2.870 1.00 54.16 197 ARG A CA 1
ATOM 1611 C C . ARG A 1 197 ? 12.103 -9.443 -3.843 1.00 54.16 197 ARG A C 1
ATOM 1613 O O . ARG A 1 197 ? 12.049 -10.670 -3.866 1.00 54.16 197 ARG A O 1
ATOM 1620 N N . VAL A 1 198 ? 11.330 -8.654 -4.582 1.00 50.44 198 VAL A N 1
ATOM 1621 C CA . VAL A 1 198 ? 10.543 -9.170 -5.701 1.00 50.44 198 VAL A CA 1
ATOM 1622 C C . VAL A 1 198 ? 11.473 -9.246 -6.893 1.00 50.44 198 VAL A C 1
ATOM 1624 O O . VAL A 1 198 ? 12.163 -8.292 -7.250 1.00 50.44 198 VAL A O 1
ATOM 1627 N N . PHE A 1 199 ? 11.504 -10.430 -7.467 1.00 48.88 199 PHE A N 1
ATOM 1628 C CA . PHE A 1 199 ? 12.257 -10.741 -8.650 1.00 48.88 199 PHE A CA 1
ATOM 1629 C C . PHE A 1 199 ? 11.212 -10.929 -9.758 1.00 48.88 199 PHE A C 1
ATOM 1631 O O . PHE A 1 199 ? 10.472 -11.910 -9.740 1.00 48.88 199 PHE A O 1
ATOM 1638 N N . ALA A 1 200 ? 11.131 -9.992 -10.709 1.00 42.56 200 ALA A N 1
ATOM 1639 C CA . ALA A 1 200 ? 10.303 -10.135 -11.908 1.00 42.56 200 ALA A CA 1
ATOM 1640 C C . ALA A 1 200 ? 11.021 -11.003 -12.957 1.00 42.56 200 ALA A C 1
ATOM 1642 O O . ALA A 1 200 ? 11.983 -10.570 -13.588 1.00 42.56 200 ALA A O 1
ATOM 1643 N N . ALA A 1 201 ? 10.600 -12.263 -13.089 1.00 39.16 201 ALA A N 1
ATOM 1644 C CA . ALA A 1 201 ? 11.185 -13.199 -14.041 1.00 39.16 201 ALA A CA 1
ATOM 1645 C C . ALA A 1 201 ? 10.496 -13.014 -15.396 1.00 39.16 201 ALA A C 1
ATOM 1647 O O . ALA A 1 201 ? 9.463 -13.625 -15.651 1.00 39.16 201 ALA A O 1
ATOM 1648 N N . SER A 1 202 ? 11.046 -12.166 -16.261 1.00 38.47 202 SER A N 1
ATOM 1649 C CA . SER A 1 202 ? 10.642 -12.146 -17.667 1.00 38.47 202 SER A CA 1
ATOM 1650 C C . SER A 1 202 ? 11.512 -13.135 -18.438 1.00 38.47 202 SER A C 1
ATOM 1652 O O . SER A 1 202 ? 12.729 -12.970 -18.535 1.00 38.47 202 SER A O 1
ATOM 1654 N N . LYS A 1 203 ? 10.901 -14.202 -18.958 1.00 35.19 203 LYS A N 1
ATOM 1655 C CA . LYS A 1 203 ? 11.552 -15.096 -19.915 1.00 35.19 203 LYS A CA 1
ATOM 1656 C C . LYS A 1 203 ? 11.255 -14.550 -21.309 1.00 35.19 203 LYS A C 1
ATOM 1658 O O . LYS A 1 203 ? 10.152 -14.737 -21.811 1.00 35.19 203 LYS A O 1
ATOM 1663 N N . SER A 1 204 ? 12.228 -13.880 -21.926 1.00 31.36 204 SER A N 1
ATOM 1664 C CA . SER A 1 204 ? 12.151 -13.573 -23.357 1.00 31.36 204 SER A CA 1
ATOM 1665 C C . SER A 1 204 ? 12.143 -14.896 -24.122 1.00 31.36 204 SER A C 1
ATOM 1667 O O . SER A 1 204 ? 13.095 -15.672 -24.026 1.00 31.36 204 SER A O 1
ATOM 1669 N N . LEU A 1 205 ? 11.047 -15.185 -24.819 1.00 33.22 205 LEU A N 1
ATOM 1670 C CA . LEU A 1 205 ? 10.990 -16.262 -25.802 1.00 33.22 205 LEU A CA 1
ATOM 1671 C C . LEU A 1 205 ? 11.708 -15.754 -27.059 1.00 33.22 205 LEU A C 1
ATOM 1673 O O . LEU A 1 205 ? 11.192 -14.870 -27.739 1.00 33.22 205 LEU A O 1
ATOM 1677 N N . GLU A 1 206 ? 12.918 -16.262 -27.301 1.00 33.66 206 GLU A N 1
ATOM 1678 C CA . GLU A 1 206 ? 13.596 -16.175 -28.606 1.00 33.66 206 GLU A CA 1
ATOM 1679 C C . GLU A 1 206 ? 13.012 -17.189 -29.598 1.00 33.66 206 GLU A C 1
ATOM 1681 O O . GLU A 1 206 ? 12.697 -18.327 -29.167 1.00 33.66 206 GLU A O 1
#